Protein AF-A0A7S2JHH3-F1 (afdb_monomer)

Sequence (189 aa):
QREVQRHPSFLSLLLHFARSEARGDAMPAASELIAQRDLNCLSDDNRQTRKRALSKLGALPGAGHAPDVLAPLWADVLQAPVLKLFADQVEKNRELAITLTADMLAALPDTAVVDTLMHVVPAIAVRIGGTPVAENAEELRLQLLKIVHALVPRCGAALSVYLPELVQILVGSFADAFPDAKKEGCAIA

InterPro domains:
  IPR011989 Armadillo-like helical [G3DSA:1.25.10.10] (8-188)
  IPR016024 Armadillo-type fold [SSF48371] (39-180)
  IPR052623 Dynein axonemal assembly factor 5 [PTHR16216] (30-188)
  IPR057978 Dynein axonemal assembly factor 5, TPR repeats [PF25757] (41-188)

Nearest PDB structures (foldseek):
  3wpt-assembly2_B  TM=7.619E-01  e=1.375E-01  Homo sapiens
  5xah-assembly1_A  TM=6.518E-01  e=2.172E-01  Homo sapiens
  6iw8-assembly1_C  TM=6.201E-01  e=3.594E-01  Mus musculus
  6nmj-assembly1_A  TM=6.108E-01  e=2.455E+00  Rattus norvegicus
  7otw-assembly1_A  TM=5.519E-01  e=5.105E+00  Homo sapiens

Foldseek 3Di:
DDDDPDDDDLVRLVVVVVVCVVVVNDQDALPVLDDPCLLVLLVDPDPVSNLVSLVSLLCVLVSPHAQVRLLCNCPVRNVVSLLVQCLPPDPSSVVSSLSSVLSSLVSHALVSNLVSCVRLLVSLLQQQLDVVHNPPDPVSLLSSLVSLQVNCVSNPPSCVVVVVSLVSSLVSQCVDPDVSSVVSSVSND

pLDDT: mean 88.37, std 18.24, range [33.31, 98.88]

Organism: NCBI:txid156173

Secondary structure (DSSP, 8-state):
------PPPHHHHHHHHHHHHTTTPPPPPGGGSS-HHHHHHTT-S-HHHHHHHHHHHTTSTTTT--HHHHHHIIIIIIHHHHHHGGG-SSHHHHHHHHHHHHHHHHHS-HHHHHHHHHHHHHHHHHHHTSSS-S---HHHHHHHHHHHHHHHHHHGGGGGGGHHHHHHHHHHHHH-SSHHHHHHHHHH-

Radius of gyration: 18.06 Å; Cα contacts (8 Å, |Δi|>4): 194; chains: 1; bounding box: 52×40×39 Å

Mean predicted aligned error: 7.73 Å

Structure (mmCIF, N/CA/C/O backbone):
data_AF-A0A7S2JHH3-F1
#
_entry.id   AF-A0A7S2JHH3-F1
#
loop_
_atom_site.group_PDB
_atom_site.id
_atom_site.type_symbol
_atom_site.label_atom_id
_atom_site.label_alt_id
_atom_site.label_comp_id
_atom_site.label_asym_id
_atom_site.label_entity_id
_atom_site.label_seq_id
_atom_site.pdbx_PDB_ins_code
_atom_site.Cartn_x
_atom_site.Cartn_y
_atom_site.Cartn_z
_atom_site.occupancy
_atom_site.B_iso_or_equiv
_atom_site.auth_seq_id
_atom_site.auth_comp_id
_atom_site.auth_asym_id
_atom_site.auth_atom_id
_atom_site.pdbx_PDB_model_num
ATOM 1 N N . GLN A 1 1 ? 31.195 24.166 16.944 1.00 40.22 1 GLN A N 1
ATOM 2 C CA . GLN A 1 1 ? 30.382 24.799 15.885 1.00 40.22 1 GLN A CA 1
ATOM 3 C C . GLN A 1 1 ? 29.578 23.685 15.226 1.00 40.22 1 GLN A C 1
ATOM 5 O O . GLN A 1 1 ? 30.184 22.713 14.803 1.00 40.22 1 GLN A O 1
ATOM 10 N N . ARG A 1 2 ? 28.239 23.725 15.284 1.00 36.62 2 ARG A N 1
ATOM 11 C CA . ARG A 1 2 ? 27.375 22.707 14.660 1.00 36.62 2 ARG A CA 1
ATOM 12 C C . ARG A 1 2 ? 27.140 23.119 13.208 1.00 36.62 2 ARG A C 1
ATOM 14 O O . ARG A 1 2 ? 26.513 24.150 12.981 1.00 36.62 2 ARG A O 1
ATOM 21 N N . GLU A 1 3 ? 27.657 22.349 12.257 1.00 33.31 3 GLU A N 1
ATOM 22 C CA . GLU A 1 3 ? 27.320 22.513 10.843 1.00 33.31 3 GLU A CA 1
ATOM 23 C C . GLU A 1 3 ? 25.847 22.169 10.626 1.00 33.31 3 GLU A C 1
ATOM 25 O O . GLU A 1 3 ? 25.376 21.075 10.938 1.00 33.31 3 GLU A O 1
ATOM 30 N N . VAL A 1 4 ? 25.104 23.146 10.114 1.00 38.44 4 VAL A N 1
ATOM 31 C CA . VAL A 1 4 ? 23.733 22.967 9.653 1.00 38.44 4 VAL A CA 1
ATOM 32 C C . VAL A 1 4 ? 23.812 22.259 8.304 1.00 38.44 4 VAL A C 1
ATOM 34 O O . VAL A 1 4 ? 24.097 22.895 7.291 1.00 38.44 4 VAL A O 1
ATOM 37 N N . GLN A 1 5 ? 23.570 20.946 8.285 1.00 37.53 5 GLN A N 1
ATOM 38 C CA . GLN A 1 5 ? 23.318 20.197 7.052 1.00 37.53 5 GLN A CA 1
ATOM 39 C C . GLN A 1 5 ? 22.083 20.795 6.367 1.00 37.53 5 GLN A C 1
ATOM 41 O O . GLN A 1 5 ? 20.943 20.554 6.766 1.00 37.53 5 GLN A O 1
ATOM 46 N N . ARG A 1 6 ? 22.308 21.640 5.357 1.00 39.88 6 ARG A N 1
ATOM 47 C CA . ARG A 1 6 ? 21.244 22.144 4.489 1.00 39.88 6 ARG A CA 1
ATOM 48 C C . ARG A 1 6 ? 20.885 21.039 3.505 1.00 39.88 6 ARG A C 1
ATOM 50 O O . ARG A 1 6 ? 21.687 20.704 2.639 1.00 39.88 6 ARG A O 1
ATOM 57 N N . HIS A 1 7 ? 19.686 20.482 3.646 1.00 39.97 7 HIS A N 1
ATOM 58 C CA . HIS A 1 7 ? 19.129 19.611 2.620 1.00 39.97 7 HIS A CA 1
ATOM 59 C C . HIS A 1 7 ? 18.940 20.410 1.319 1.00 39.97 7 HIS A C 1
ATOM 61 O O . HIS A 1 7 ? 18.446 21.542 1.375 1.00 39.97 7 HIS A O 1
ATOM 67 N N . PRO A 1 8 ? 19.350 19.864 0.161 1.00 44.31 8 PRO A N 1
ATOM 68 C CA . PRO A 1 8 ? 19.162 20.530 -1.119 1.00 44.31 8 PRO A CA 1
ATOM 69 C C . PRO A 1 8 ? 17.669 20.717 -1.405 1.00 44.31 8 PRO A C 1
ATOM 71 O O . PRO A 1 8 ? 16.837 19.886 -1.039 1.00 44.31 8 PRO A O 1
ATOM 74 N N . SER A 1 9 ? 17.322 21.837 -2.039 1.00 58.78 9 SER A N 1
ATOM 75 C CA . SER A 1 9 ? 15.944 22.116 -2.442 1.00 58.78 9 SER A CA 1
ATOM 76 C C . SER A 1 9 ? 15.486 21.137 -3.528 1.00 58.78 9 SER A C 1
ATOM 78 O O . SER A 1 9 ? 16.296 20.603 -4.284 1.00 58.78 9 SER A O 1
ATOM 80 N N . PHE A 1 10 ? 14.176 20.935 -3.653 1.00 42.53 10 PHE A N 1
ATOM 81 C CA . PHE A 1 10 ? 13.584 20.043 -4.657 1.00 42.53 10 PHE A CA 1
ATOM 82 C C . PHE A 1 10 ? 14.045 20.361 -6.096 1.00 42.53 10 PHE A C 1
ATOM 84 O O . PHE A 1 10 ? 14.420 19.468 -6.851 1.00 42.53 10 PHE A O 1
ATOM 91 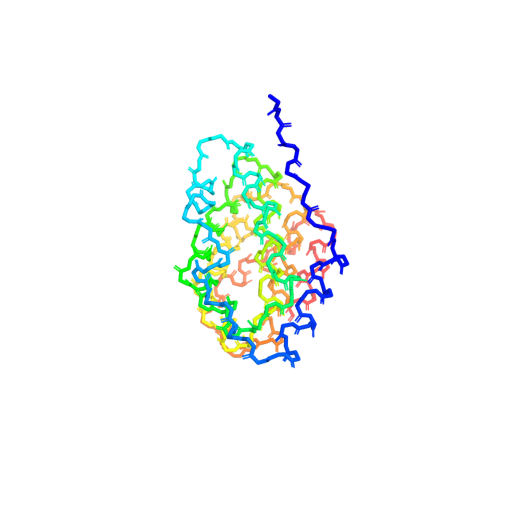N N . LEU A 1 11 ? 14.150 21.651 -6.440 1.00 42.44 11 LEU A N 1
ATOM 92 C CA . LEU A 1 11 ? 14.706 22.114 -7.719 1.00 42.44 11 LEU A CA 1
ATOM 93 C C . LEU A 1 11 ? 16.193 21.768 -7.900 1.00 42.44 11 LEU A C 1
ATOM 95 O O . LEU A 1 11 ? 16.628 21.494 -9.014 1.00 42.44 11 LEU A O 1
ATOM 99 N N . SER A 1 12 ? 16.976 21.760 -6.818 1.00 47.66 12 SER A N 1
ATOM 100 C CA . SER A 1 12 ? 18.387 21.360 -6.850 1.00 47.66 12 SER A CA 1
ATOM 101 C C . SER A 1 12 ? 18.553 19.861 -7.097 1.00 47.66 12 SER A C 1
ATOM 103 O O . SER A 1 12 ? 19.504 19.475 -7.770 1.00 47.66 12 SER A O 1
ATOM 105 N N . LEU A 1 13 ? 17.662 19.030 -6.552 1.00 50.34 13 LEU A N 1
ATOM 106 C CA . LEU A 1 13 ? 17.652 17.586 -6.797 1.00 50.34 13 LEU A CA 1
ATOM 107 C C . LEU A 1 13 ? 17.263 17.290 -8.248 1.00 50.34 13 LEU A C 1
ATOM 109 O O . LEU A 1 13 ? 18.012 16.613 -8.943 1.00 50.34 13 LEU A O 1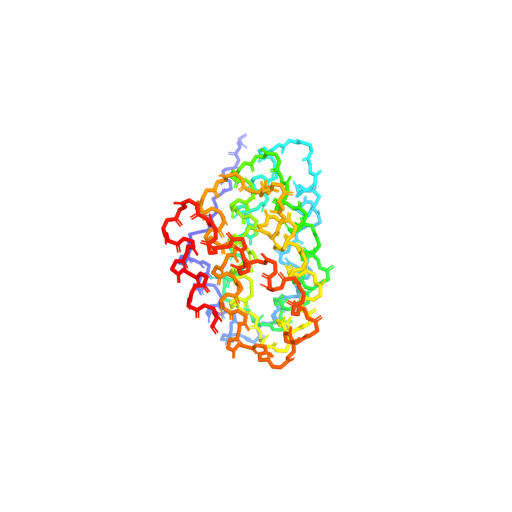
ATOM 113 N N . LEU A 1 14 ? 16.179 17.892 -8.745 1.00 44.78 14 LEU A N 1
ATOM 114 C CA . LEU A 1 14 ? 15.741 17.727 -10.137 1.00 44.78 14 LEU A CA 1
ATOM 115 C C . LEU A 1 14 ? 16.813 18.147 -11.155 1.00 44.78 14 LEU A C 1
ATOM 117 O O . LEU A 1 14 ? 17.064 17.431 -12.119 1.00 44.78 14 LEU A O 1
ATOM 121 N N . LEU A 1 15 ? 17.494 19.276 -10.930 1.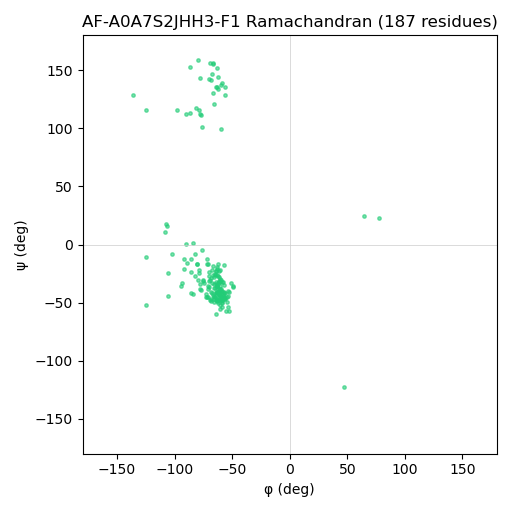00 48.44 15 LEU A N 1
ATOM 122 C CA . LEU A 1 15 ? 18.572 19.731 -11.817 1.00 48.44 15 LEU A CA 1
ATOM 123 C C . LEU A 1 15 ? 19.833 18.862 -11.731 1.00 48.44 15 LEU A C 1
ATOM 125 O O . LEU A 1 15 ? 20.598 18.806 -12.695 1.00 48.44 15 LEU A O 1
ATOM 129 N N . HIS A 1 16 ? 20.078 18.209 -10.593 1.00 55.25 16 HIS A N 1
ATOM 130 C CA . HIS A 1 16 ? 21.174 17.255 -10.453 1.00 55.25 16 HIS A CA 1
ATOM 131 C C . HIS A 1 16 ? 20.873 15.962 -11.218 1.00 55.25 16 HIS A C 1
ATOM 133 O O . HIS A 1 16 ? 21.719 15.515 -11.990 1.00 55.25 16 HIS A O 1
ATOM 139 N N . PHE A 1 17 ? 19.654 15.431 -11.097 1.00 49.59 17 PHE A N 1
ATOM 140 C CA . PHE A 1 17 ? 19.229 14.228 -11.816 1.00 49.59 17 PHE A CA 1
ATOM 141 C C . PHE A 1 17 ? 19.164 14.442 -13.332 1.00 49.59 17 PHE A C 1
ATOM 143 O O . PHE A 1 17 ? 19.761 13.666 -14.072 1.00 49.59 17 PHE A O 1
ATOM 150 N N . ALA A 1 18 ? 18.601 15.563 -13.798 1.00 47.12 18 ALA A N 1
ATOM 151 C CA . ALA A 1 18 ? 18.593 15.905 -15.225 1.00 47.12 18 ALA A CA 1
ATOM 152 C C . ALA A 1 18 ? 20.013 16.065 -15.814 1.00 47.12 18 ALA A C 1
ATOM 154 O O . ALA A 1 18 ? 20.243 15.841 -17.001 1.00 47.12 18 ALA A O 1
ATOM 155 N N . ARG A 1 19 ? 21.000 16.452 -14.990 1.00 49.03 19 ARG A N 1
ATOM 156 C CA . ARG A 1 19 ? 22.416 16.512 -15.394 1.00 49.03 19 ARG A CA 1
ATOM 157 C C . ARG A 1 19 ? 23.126 15.159 -15.328 1.00 49.03 19 ARG A C 1
ATOM 159 O O . ARG A 1 19 ? 24.097 14.991 -16.059 1.00 49.03 19 ARG A O 1
ATOM 166 N N . SER A 1 20 ? 22.680 14.248 -14.467 1.00 49.97 20 SER A N 1
ATOM 167 C CA . SER A 1 20 ? 23.205 12.882 -14.338 1.00 49.97 20 SER A CA 1
ATOM 168 C C . SER A 1 20 ? 22.779 12.014 -15.529 1.00 49.97 20 SER A C 1
ATOM 170 O O . SER A 1 20 ? 23.635 11.371 -16.136 1.00 49.97 20 SER A O 1
ATOM 172 N N . GLU A 1 21 ? 21.517 12.115 -15.971 1.00 44.22 21 GLU A N 1
ATOM 173 C CA . GLU A 1 21 ? 21.031 11.479 -17.211 1.00 44.22 21 GLU A CA 1
ATOM 174 C C . GLU A 1 21 ? 21.840 11.909 -18.443 1.00 44.22 21 GLU A C 1
ATOM 176 O O . GLU A 1 21 ? 22.223 11.084 -19.269 1.00 44.22 21 GLU A O 1
ATOM 181 N N . ALA A 1 22 ? 22.177 13.199 -18.543 1.00 46.22 22 ALA A N 1
ATOM 182 C CA . ALA A 1 22 ? 22.969 13.728 -19.653 1.00 46.22 22 ALA A CA 1
ATOM 183 C C . ALA A 1 22 ? 24.455 13.308 -19.624 1.00 46.22 22 ALA A C 1
ATOM 185 O O . ALA A 1 22 ? 25.166 13.529 -20.605 1.00 46.22 22 ALA A O 1
ATOM 186 N N . ARG A 1 23 ? 24.949 12.744 -18.511 1.00 49.53 23 ARG A N 1
ATOM 187 C CA . ARG A 1 23 ? 26.362 12.367 -18.322 1.00 49.53 23 ARG A CA 1
ATOM 188 C C . ARG A 1 23 ? 26.644 10.877 -18.482 1.00 49.53 23 ARG A C 1
ATOM 190 O O . ARG A 1 23 ? 27.814 10.512 -18.532 1.00 49.53 23 ARG A O 1
ATOM 197 N N . GLY A 1 24 ? 25.616 10.036 -18.603 1.00 43.38 24 GLY A N 1
ATOM 198 C CA . GLY A 1 24 ? 25.808 8.585 -18.609 1.00 43.38 24 GLY A CA 1
ATOM 199 C C . GLY A 1 24 ? 26.361 8.059 -17.279 1.00 43.38 24 GLY A C 1
ATOM 200 O O . GLY A 1 24 ? 27.013 7.016 -17.265 1.00 43.38 24 GLY A O 1
ATOM 201 N N . ASP A 1 25 ? 26.133 8.785 -16.178 1.00 53.41 25 ASP A N 1
ATOM 202 C CA . ASP A 1 25 ? 26.443 8.286 -14.840 1.00 53.41 25 ASP A CA 1
ATOM 203 C C . ASP A 1 25 ? 25.548 7.066 -14.564 1.00 53.41 25 ASP A C 1
ATOM 205 O O . ASP A 1 25 ? 24.355 7.078 -14.878 1.00 53.41 25 ASP A O 1
ATOM 209 N N . ALA A 1 26 ? 26.124 5.994 -14.012 1.00 56.78 26 ALA A N 1
ATOM 210 C CA . ALA A 1 26 ? 25.369 4.790 -13.678 1.00 56.78 26 ALA A CA 1
ATOM 211 C C . ALA A 1 26 ? 24.203 5.150 -12.743 1.00 56.78 26 ALA A C 1
ATOM 213 O O . ALA A 1 26 ? 24.404 5.817 -11.726 1.00 56.78 26 ALA A O 1
ATOM 214 N N . MET A 1 27 ? 22.987 4.718 -13.093 1.00 57.75 27 MET A N 1
ATOM 215 C CA . MET A 1 27 ? 21.829 4.852 -12.210 1.00 57.75 27 MET A CA 1
ATOM 216 C C . MET A 1 27 ? 22.146 4.181 -10.865 1.00 57.75 27 MET A C 1
ATOM 218 O O . MET A 1 27 ? 22.703 3.078 -10.866 1.00 57.75 27 MET A O 1
ATOM 222 N N . PRO A 1 28 ? 21.819 4.823 -9.729 1.00 63.75 28 PRO A N 1
ATOM 223 C CA . PRO A 1 28 ? 22.083 4.240 -8.423 1.00 63.75 28 PRO A CA 1
ATOM 224 C C . PRO A 1 28 ? 21.345 2.910 -8.295 1.00 63.75 28 PRO A C 1
ATOM 226 O O . PRO A 1 28 ? 20.174 2.794 -8.669 1.00 63.75 28 PRO A O 1
ATOM 229 N N . ALA A 1 29 ? 22.021 1.904 -7.744 1.00 68.06 29 ALA A N 1
ATOM 230 C CA . ALA A 1 29 ? 21.370 0.643 -7.422 1.00 68.06 29 ALA A CA 1
ATOM 231 C C . ALA A 1 29 ? 20.277 0.877 -6.364 1.00 68.06 29 ALA A C 1
ATOM 233 O O . ALA A 1 29 ? 20.398 1.761 -5.515 1.00 68.06 29 ALA A O 1
ATOM 234 N N . ALA A 1 30 ? 19.230 0.046 -6.353 1.00 67.06 30 ALA A N 1
ATOM 235 C CA . ALA A 1 30 ? 18.137 0.132 -5.376 1.00 67.06 30 ALA A CA 1
ATOM 236 C C . ALA A 1 30 ? 18.636 0.220 -3.915 1.00 67.06 30 ALA A C 1
ATOM 238 O O . ALA A 1 30 ? 18.099 0.978 -3.106 1.00 67.06 30 ALA A O 1
ATOM 239 N N . SER A 1 31 ? 19.722 -0.494 -3.595 1.00 65.12 31 SER A N 1
ATOM 240 C CA . SER A 1 31 ? 20.376 -0.506 -2.280 1.00 65.12 31 SER A CA 1
ATOM 241 C C . SER A 1 31 ? 21.027 0.820 -1.871 1.00 65.12 31 SER A C 1
ATOM 243 O O . SER A 1 31 ? 21.313 1.017 -0.694 1.00 65.12 31 SER A O 1
ATOM 245 N N . GLU A 1 32 ? 21.287 1.725 -2.813 1.00 77.06 32 GLU A N 1
ATOM 246 C CA . GLU A 1 32 ? 21.914 3.027 -2.552 1.00 77.06 32 GLU A CA 1
ATOM 247 C C . GLU A 1 32 ? 20.884 4.116 -2.225 1.00 77.06 32 GLU A C 1
ATOM 249 O O . GLU A 1 32 ? 21.233 5.152 -1.658 1.00 77.06 32 GLU A O 1
ATOM 254 N N . LEU A 1 33 ? 19.602 3.874 -2.527 1.00 80.00 33 LEU A N 1
ATOM 255 C CA . LEU A 1 33 ? 18.521 4.832 -2.285 1.00 80.00 33 LEU A CA 1
ATOM 256 C C . LEU A 1 33 ? 18.057 4.864 -0.823 1.00 80.00 33 LEU A C 1
ATOM 258 O O . LEU A 1 33 ? 17.479 5.858 -0.375 1.00 80.00 33 LEU A O 1
ATOM 262 N N . ILE A 1 34 ? 18.301 3.790 -0.065 1.00 84.38 34 ILE A N 1
ATOM 263 C CA . ILE A 1 34 ? 17.823 3.643 1.312 1.00 84.38 34 ILE A CA 1
ATOM 264 C C . ILE A 1 34 ? 18.934 3.094 2.199 1.00 84.38 34 ILE A C 1
ATOM 266 O O . ILE A 1 34 ? 19.506 2.043 1.929 1.00 84.38 34 ILE A O 1
ATOM 270 N N . ALA A 1 35 ? 19.197 3.758 3.326 1.00 86.06 35 ALA A N 1
ATOM 271 C CA . ALA A 1 35 ? 20.098 3.202 4.325 1.00 86.06 35 ALA A CA 1
ATOM 272 C C . ALA A 1 35 ? 19.380 2.126 5.155 1.00 86.06 35 ALA A C 1
ATOM 274 O O . ALA A 1 35 ? 18.242 2.324 5.576 1.00 86.06 35 ALA A O 1
ATOM 275 N N . GLN A 1 36 ? 20.080 1.049 5.534 1.00 85.88 36 GLN A N 1
ATOM 276 C CA . GLN A 1 36 ? 19.536 0.008 6.427 1.00 85.88 36 GLN A CA 1
ATOM 277 C C . GLN A 1 36 ? 18.917 0.584 7.714 1.00 85.88 36 GLN A C 1
ATOM 279 O O . GLN A 1 36 ? 17.926 0.079 8.239 1.00 85.88 36 GLN A O 1
ATOM 284 N N . ARG A 1 37 ? 19.480 1.688 8.217 1.00 86.56 37 ARG A N 1
ATOM 285 C CA . ARG A 1 37 ? 18.938 2.417 9.367 1.00 86.56 37 ARG A CA 1
ATOM 286 C C . ARG A 1 37 ? 17.515 2.931 9.124 1.00 86.56 37 ARG A C 1
ATOM 288 O O . ARG A 1 37 ? 16.711 2.888 10.048 1.00 86.56 37 ARG A O 1
ATOM 295 N N . ASP A 1 38 ? 17.208 3.430 7.929 1.00 87.75 38 ASP A N 1
ATOM 296 C CA . ASP A 1 38 ? 15.869 3.925 7.593 1.00 87.75 38 ASP A CA 1
ATOM 297 C C . ASP A 1 38 ? 14.842 2.785 7.599 1.00 87.75 38 ASP A C 1
ATOM 299 O O . ASP A 1 38 ? 13.733 2.968 8.095 1.00 87.75 38 ASP A O 1
ATOM 303 N N . LEU A 1 39 ? 15.239 1.593 7.140 1.00 89.56 39 LEU A N 1
ATOM 304 C CA . LEU A 1 39 ? 14.405 0.388 7.191 1.00 89.56 39 LEU A CA 1
ATOM 305 C C . LEU A 1 39 ? 14.129 -0.044 8.631 1.00 89.56 39 LEU A C 1
ATOM 307 O O . LEU A 1 39 ? 12.984 -0.301 8.995 1.00 89.56 39 LEU A O 1
ATOM 311 N N . ASN A 1 40 ? 15.159 -0.051 9.481 1.00 92.06 40 ASN A N 1
ATOM 312 C CA . ASN A 1 40 ? 15.000 -0.390 10.895 1.00 92.06 40 ASN A CA 1
ATOM 313 C C . ASN A 1 40 ? 14.043 0.587 11.601 1.00 92.06 40 ASN A C 1
ATOM 315 O O . ASN A 1 40 ? 13.240 0.174 12.436 1.00 92.06 40 ASN A O 1
ATOM 319 N N . CYS A 1 41 ? 14.068 1.868 11.217 1.00 95.00 41 CYS A N 1
ATOM 320 C CA . CYS A 1 41 ? 13.163 2.879 11.758 1.00 95.00 41 CYS A CA 1
ATOM 321 C C . CYS A 1 41 ? 11.678 2.606 11.457 1.00 95.00 41 CYS A C 1
ATOM 323 O O . CYS A 1 41 ? 10.840 3.141 12.176 1.00 95.00 41 CYS A O 1
ATOM 325 N N . LEU A 1 42 ? 11.325 1.802 10.441 1.00 95.44 42 LEU A N 1
ATOM 326 C CA . LEU A 1 42 ? 9.930 1.429 10.155 1.00 95.44 42 LEU A CA 1
ATOM 327 C C . LEU A 1 42 ? 9.338 0.481 11.203 1.00 95.44 42 LEU A C 1
ATOM 329 O O . LEU A 1 42 ? 8.126 0.458 11.374 1.00 95.44 42 LEU A O 1
ATOM 333 N N . SER A 1 43 ? 10.172 -0.273 11.920 1.00 94.31 43 SER A N 1
ATOM 334 C CA . SER A 1 43 ? 9.738 -1.205 12.974 1.00 94.31 43 SER A CA 1
ATOM 335 C C . SER A 1 43 ? 10.087 -0.717 14.385 1.00 94.31 43 SER A C 1
ATOM 337 O O . SER A 1 43 ? 9.979 -1.477 15.339 1.00 94.31 43 SER A O 1
ATOM 339 N N . ASP A 1 44 ? 10.523 0.537 14.524 1.00 96.94 44 ASP A N 1
ATOM 340 C CA . ASP A 1 44 ? 10.919 1.127 15.806 1.00 96.94 44 ASP A CA 1
ATOM 341 C C . ASP A 1 44 ? 9.708 1.301 16.734 1.00 96.94 44 ASP A C 1
ATOM 343 O O . ASP A 1 44 ? 8.635 1.707 16.280 1.00 96.94 44 ASP A O 1
ATOM 347 N N . ASP A 1 45 ? 9.871 1.063 18.036 1.00 95.81 45 ASP A N 1
ATOM 348 C CA . ASP A 1 45 ? 8.797 1.227 19.027 1.00 95.81 45 ASP A CA 1
ATOM 349 C C . ASP A 1 45 ? 8.262 2.669 19.067 1.00 95.81 45 ASP A C 1
ATOM 351 O O . ASP A 1 45 ? 7.070 2.919 19.297 1.00 95.81 45 ASP A O 1
ATOM 355 N N . ASN A 1 46 ? 9.119 3.650 18.776 1.00 97.56 46 ASN A N 1
ATOM 356 C CA . ASN A 1 46 ? 8.754 5.051 18.768 1.00 97.56 46 ASN A CA 1
ATOM 357 C C . ASN A 1 46 ? 7.989 5.425 17.493 1.00 97.56 46 ASN A C 1
ATOM 359 O O . ASN A 1 46 ? 8.543 5.566 16.399 1.00 97.56 46 ASN A O 1
ATOM 363 N N . ARG A 1 47 ? 6.702 5.742 17.668 1.00 97.38 47 ARG A N 1
ATOM 364 C CA . ARG A 1 47 ? 5.821 6.226 16.594 1.00 97.38 47 ARG A CA 1
ATOM 365 C C . ARG A 1 47 ? 6.398 7.372 15.761 1.00 97.38 47 ARG A C 1
ATOM 367 O O . ARG A 1 47 ? 6.150 7.431 14.561 1.00 97.38 47 ARG A O 1
ATOM 374 N N . GLN A 1 48 ? 7.148 8.287 16.379 1.00 97.75 48 GLN A N 1
ATOM 375 C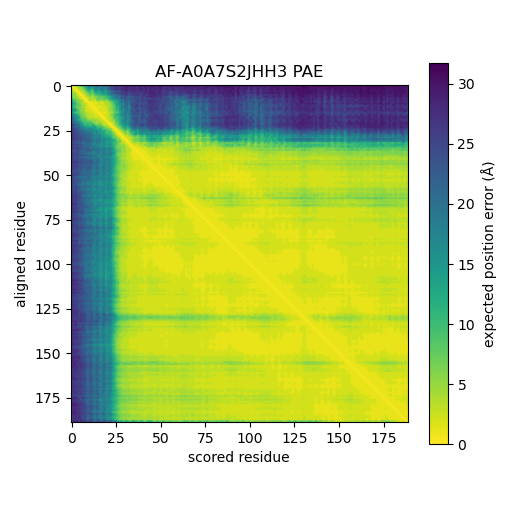 CA . GLN A 1 48 ? 7.727 9.444 15.702 1.00 97.75 48 GLN A CA 1
ATOM 376 C C . GLN A 1 48 ? 8.929 9.046 14.839 1.00 97.75 48 GLN A C 1
ATOM 378 O O . GLN A 1 48 ? 9.171 9.684 13.813 1.00 97.75 48 GLN A O 1
ATOM 383 N N . THR A 1 49 ? 9.663 8.004 15.235 1.00 97.44 49 THR A N 1
ATOM 384 C CA . THR A 1 49 ? 10.732 7.407 14.427 1.00 97.44 49 THR A CA 1
ATOM 385 C C . THR A 1 49 ? 10.143 6.773 13.171 1.00 97.44 49 THR A C 1
ATOM 387 O O . THR A 1 49 ? 10.549 7.149 12.070 1.00 97.44 49 THR A O 1
ATOM 390 N N . ARG A 1 50 ? 9.097 5.945 13.319 1.00 98.12 50 ARG A N 1
ATOM 391 C CA . ARG A 1 50 ? 8.366 5.359 12.180 1.00 98.12 50 ARG A CA 1
ATOM 392 C C . ARG A 1 50 ? 7.805 6.425 11.242 1.00 98.12 50 ARG A C 1
ATOM 394 O O . ARG A 1 50 ? 8.042 6.370 10.040 1.00 98.12 50 ARG A O 1
ATOM 401 N N . LYS A 1 51 ? 7.162 7.465 11.792 1.00 98.06 51 LYS A N 1
ATOM 402 C CA . LYS A 1 51 ? 6.647 8.605 11.016 1.00 98.06 51 LYS A CA 1
ATOM 403 C C . LYS A 1 51 ? 7.730 9.257 10.157 1.00 98.06 51 LYS A C 1
ATOM 405 O O . LYS A 1 51 ? 7.512 9.505 8.978 1.00 98.06 51 LYS A O 1
ATOM 410 N N . ARG A 1 52 ? 8.893 9.562 10.746 1.00 96.81 52 ARG A N 1
ATOM 411 C CA . ARG A 1 52 ? 10.004 10.206 10.026 1.00 96.81 52 ARG A CA 1
ATOM 412 C C . ARG A 1 52 ? 10.546 9.312 8.914 1.00 96.81 52 ARG A C 1
ATOM 414 O O . ARG A 1 52 ? 10.829 9.828 7.838 1.00 96.81 52 ARG A O 1
ATOM 421 N N . ALA A 1 53 ? 10.664 8.008 9.165 1.00 96.62 53 ALA A N 1
ATOM 422 C CA . ALA A 1 53 ? 11.081 7.045 8.152 1.00 96.62 53 ALA A CA 1
ATOM 423 C C . ALA A 1 53 ? 10.082 6.995 6.991 1.00 96.62 53 ALA A C 1
ATOM 425 O O . ALA A 1 53 ? 10.477 7.202 5.850 1.00 96.62 53 ALA A O 1
ATOM 426 N N . LEU A 1 54 ? 8.786 6.854 7.282 1.00 97.81 54 LEU A N 1
ATOM 427 C CA . LEU A 1 54 ? 7.728 6.878 6.271 1.00 97.81 54 LEU A CA 1
ATOM 428 C C . LEU A 1 54 ? 7.730 8.176 5.454 1.00 97.81 54 LEU A C 1
ATOM 430 O O . LEU A 1 54 ? 7.677 8.127 4.232 1.00 97.81 54 LEU A O 1
ATOM 434 N N . SER A 1 55 ? 7.852 9.342 6.100 1.00 95.88 55 SER A N 1
ATOM 435 C CA . SER A 1 55 ? 7.916 10.625 5.385 1.00 95.88 55 SER A CA 1
ATOM 436 C C . SER A 1 55 ? 9.148 10.748 4.486 1.00 95.88 55 SER A C 1
ATOM 438 O O . SER A 1 55 ? 9.056 11.338 3.416 1.00 95.88 55 SER A O 1
ATOM 440 N N . LYS A 1 56 ? 10.297 10.205 4.904 1.00 94.00 56 LYS A N 1
ATOM 441 C CA . LYS A 1 56 ? 11.515 10.191 4.084 1.00 94.00 56 LYS A CA 1
ATOM 442 C C . LYS A 1 56 ? 11.349 9.274 2.871 1.00 94.00 56 LYS A C 1
ATOM 444 O O . LYS A 1 56 ? 11.677 9.675 1.760 1.00 94.00 56 LYS A O 1
ATOM 449 N N . LEU A 1 57 ? 10.832 8.066 3.087 1.00 94.75 57 LEU A N 1
ATOM 450 C CA . LEU A 1 57 ? 10.632 7.066 2.037 1.00 94.75 57 LEU A CA 1
ATOM 451 C C . LEU A 1 57 ? 9.527 7.465 1.054 1.00 94.75 57 LEU A C 1
ATOM 453 O O . LEU A 1 57 ? 9.641 7.170 -0.129 1.00 94.75 57 LEU A O 1
ATOM 457 N N . GLY A 1 58 ? 8.517 8.210 1.512 1.00 94.94 58 GLY A N 1
ATOM 458 C CA . GLY A 1 58 ? 7.450 8.774 0.677 1.00 94.94 58 GLY A CA 1
ATOM 459 C C . GLY A 1 58 ? 7.935 9.679 -0.458 1.00 94.94 58 GLY A C 1
ATOM 460 O O . GLY A 1 58 ? 7.195 9.915 -1.402 1.00 94.94 58 GLY A O 1
ATOM 461 N N . ALA A 1 59 ? 9.178 10.168 -0.411 1.00 92.88 59 ALA A N 1
ATOM 462 C CA . ALA A 1 59 ? 9.749 10.958 -1.498 1.00 92.88 59 ALA A CA 1
ATOM 463 C C . ALA A 1 59 ? 10.275 10.108 -2.674 1.00 92.88 59 ALA A C 1
ATOM 465 O O . ALA A 1 59 ? 10.490 10.661 -3.750 1.00 92.88 59 ALA A O 1
ATOM 466 N N . LEU A 1 60 ? 10.494 8.798 -2.489 1.00 93.06 60 LEU A N 1
ATOM 467 C CA . LEU A 1 60 ? 11.144 7.933 -3.485 1.00 93.06 60 LEU A CA 1
ATOM 468 C C . LEU A 1 60 ? 10.375 7.827 -4.815 1.00 93.06 60 LEU A C 1
ATOM 470 O O . LEU A 1 60 ? 11.007 8.041 -5.851 1.00 93.06 60 LEU A O 1
ATOM 474 N N . PRO A 1 61 ? 9.050 7.565 -4.841 1.00 91.25 61 PRO A N 1
ATOM 475 C CA . PRO A 1 61 ? 8.321 7.420 -6.106 1.00 91.25 61 PRO A CA 1
ATOM 476 C C . PRO A 1 61 ? 8.344 8.694 -6.963 1.00 91.25 61 PRO A C 1
ATOM 478 O O . PRO A 1 61 ? 8.363 8.628 -8.188 1.00 91.25 61 PRO A O 1
ATOM 481 N N . GLY A 1 62 ? 8.376 9.867 -6.320 1.00 89.19 62 GLY A N 1
ATOM 482 C CA . GLY A 1 62 ? 8.370 11.175 -6.982 1.00 89.19 62 GLY A CA 1
ATOM 483 C C . GLY A 1 62 ? 9.754 11.742 -7.311 1.00 89.19 62 GLY A C 1
ATOM 484 O O . GLY A 1 62 ? 9.842 12.849 -7.841 1.00 89.19 62 GLY A O 1
ATOM 485 N N . ALA A 1 63 ? 10.837 11.029 -6.990 1.00 90.44 63 ALA A N 1
ATOM 486 C CA . ALA A 1 63 ? 12.207 11.520 -7.159 1.00 90.44 63 ALA A CA 1
ATOM 487 C C . ALA A 1 63 ? 12.781 11.323 -8.576 1.00 90.44 63 ALA A C 1
ATOM 489 O O . ALA A 1 63 ? 13.924 11.703 -8.823 1.00 90.44 63 ALA A O 1
ATOM 490 N N . GLY A 1 64 ? 12.005 10.759 -9.509 1.00 88.12 64 GLY A N 1
ATOM 491 C CA . GLY A 1 64 ? 12.447 10.513 -10.887 1.00 88.12 64 GLY A CA 1
ATOM 492 C C . GLY A 1 64 ? 13.366 9.299 -11.036 1.00 88.12 64 GLY A C 1
ATOM 493 O O . GLY A 1 64 ? 14.137 9.229 -11.988 1.00 88.12 64 GLY A O 1
ATOM 494 N N . HIS A 1 65 ? 13.316 8.353 -10.094 1.00 90.44 65 HIS A N 1
ATOM 495 C CA . HIS A 1 65 ? 14.025 7.083 -10.223 1.00 90.44 65 HIS A CA 1
ATOM 496 C C . HIS A 1 65 ? 13.386 6.212 -11.303 1.00 90.44 65 HIS A C 1
ATOM 498 O O . HIS A 1 65 ? 12.162 6.168 -11.438 1.00 90.44 65 HIS A O 1
ATOM 504 N N . ALA A 1 66 ? 14.226 5.506 -12.054 1.00 90.69 66 ALA A N 1
ATOM 505 C CA . ALA A 1 66 ? 13.759 4.627 -13.106 1.00 90.69 66 ALA A CA 1
ATOM 506 C C . ALA A 1 66 ? 12.981 3.420 -12.521 1.00 90.69 66 ALA A C 1
ATOM 508 O O . ALA A 1 66 ? 13.290 2.957 -11.414 1.00 90.69 66 ALA A O 1
ATOM 509 N N . PRO A 1 67 ? 11.948 2.905 -13.220 1.00 91.00 67 PRO A N 1
ATOM 510 C CA . PRO A 1 67 ? 11.105 1.835 -12.683 1.00 91.00 67 PRO A CA 1
ATOM 511 C C . PRO A 1 67 ? 11.853 0.523 -12.394 1.00 91.00 67 PRO A C 1
ATOM 513 O O . PRO A 1 67 ? 11.460 -0.221 -11.499 1.00 91.00 67 PRO A O 1
ATOM 516 N N . ASP A 1 68 ? 12.943 0.253 -13.111 1.00 88.81 68 ASP A N 1
ATOM 517 C CA . ASP A 1 68 ? 13.863 -0.874 -12.900 1.00 88.81 68 ASP A CA 1
ATOM 518 C C . ASP A 1 68 ? 14.663 -0.774 -11.591 1.00 88.81 68 ASP A C 1
ATOM 520 O O . ASP A 1 68 ? 15.086 -1.794 -11.051 1.00 88.81 68 ASP A O 1
ATOM 524 N N . VAL A 1 69 ? 14.813 0.430 -11.035 1.00 91.75 69 VAL A N 1
ATOM 525 C CA . VAL A 1 69 ? 15.361 0.654 -9.691 1.00 91.75 69 VAL A CA 1
ATOM 526 C C . VAL A 1 69 ? 14.264 0.543 -8.629 1.00 91.75 69 VAL A C 1
ATOM 528 O O . VAL A 1 69 ? 14.472 -0.065 -7.577 1.00 91.75 69 VAL A O 1
ATOM 531 N N . LEU A 1 70 ? 13.078 1.103 -8.892 1.00 94.62 70 LEU A N 1
ATOM 532 C CA . LEU A 1 70 ? 11.970 1.120 -7.930 1.00 94.62 70 LEU A CA 1
ATOM 533 C C . LEU A 1 70 ? 11.323 -0.256 -7.721 1.00 94.62 70 LEU A C 1
ATOM 535 O O . LEU A 1 70 ? 10.918 -0.561 -6.600 1.00 94.62 70 LEU A O 1
ATOM 539 N N . ALA A 1 71 ? 11.229 -1.088 -8.760 1.00 95.38 71 ALA A N 1
ATOM 540 C CA . ALA A 1 71 ? 10.609 -2.412 -8.682 1.00 95.38 71 ALA A CA 1
ATOM 541 C C . ALA A 1 71 ? 11.296 -3.359 -7.678 1.00 95.38 71 ALA A C 1
ATOM 543 O O . ALA A 1 71 ? 10.612 -3.807 -6.755 1.00 95.38 71 ALA A O 1
ATOM 544 N N . PRO A 1 72 ? 12.614 -3.632 -7.767 1.00 94.19 72 PRO A N 1
ATOM 545 C CA . PRO A 1 72 ? 13.295 -4.461 -6.770 1.00 94.19 72 PRO A CA 1
ATOM 546 C C . PRO A 1 72 ? 13.324 -3.789 -5.392 1.00 94.19 72 PRO A C 1
ATOM 548 O O . PRO A 1 72 ? 13.173 -4.458 -4.374 1.00 94.19 72 PRO A O 1
ATOM 551 N N . LEU A 1 73 ? 13.424 -2.455 -5.327 1.00 94.31 73 LEU A N 1
ATOM 552 C CA . LEU A 1 73 ? 13.335 -1.733 -4.055 1.00 94.31 73 LEU A CA 1
ATOM 553 C C . LEU A 1 73 ? 11.986 -1.955 -3.356 1.00 94.31 73 LEU A C 1
ATOM 555 O O . LEU A 1 73 ? 11.930 -2.135 -2.139 1.00 94.31 73 LEU A O 1
ATOM 559 N N . TRP A 1 74 ? 10.889 -1.947 -4.115 1.00 96.88 74 TRP A N 1
ATOM 560 C CA . TRP A 1 74 ? 9.573 -2.284 -3.591 1.00 96.88 74 TRP A CA 1
ATOM 561 C C . TRP A 1 74 ? 9.527 -3.738 -3.139 1.00 96.88 74 TRP A C 1
ATOM 563 O O . TRP A 1 74 ? 9.277 -3.994 -1.963 1.00 96.88 74 TRP A O 1
ATOM 573 N N . ALA A 1 75 ? 9.779 -4.664 -4.065 1.00 95.19 75 ALA A N 1
ATOM 574 C CA . ALA A 1 75 ? 9.558 -6.090 -3.868 1.00 95.19 75 ALA A CA 1
ATOM 575 C C . ALA A 1 75 ? 10.435 -6.671 -2.752 1.00 95.19 75 ALA A C 1
ATOM 577 O O . ALA A 1 75 ? 9.928 -7.350 -1.860 1.00 95.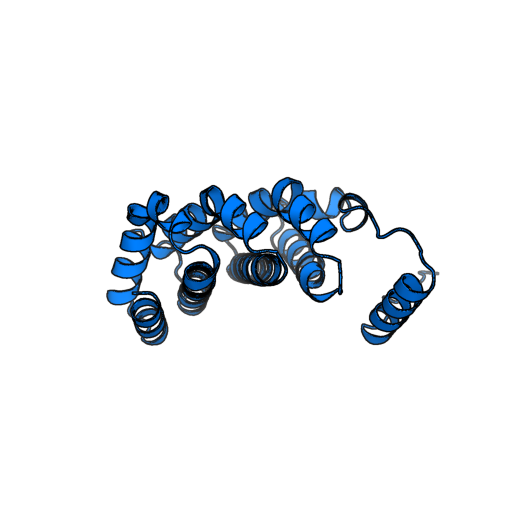19 75 ALA A O 1
ATOM 578 N N . ASP A 1 76 ? 11.728 -6.351 -2.758 1.00 92.75 76 ASP A N 1
ATOM 579 C CA . ASP A 1 76 ? 12.706 -7.029 -1.906 1.00 92.75 76 ASP A CA 1
ATOM 580 C C . ASP A 1 76 ? 12.907 -6.330 -0.557 1.00 92.75 76 ASP A C 1
ATOM 582 O O . ASP A 1 76 ? 13.385 -6.941 0.402 1.00 92.75 76 ASP A O 1
ATOM 586 N N . VAL A 1 77 ? 12.565 -5.039 -0.466 1.00 93.50 77 VAL A N 1
ATOM 587 C CA . VAL A 1 77 ? 12.961 -4.197 0.672 1.00 93.50 77 VAL A CA 1
ATOM 588 C C . VAL A 1 77 ? 11.774 -3.526 1.357 1.00 93.50 77 VAL A C 1
ATOM 590 O O . VAL A 1 77 ? 11.651 -3.602 2.581 1.00 93.50 77 VAL A O 1
ATOM 593 N N . LEU A 1 78 ? 10.908 -2.839 0.608 1.00 96.00 78 LEU A N 1
ATOM 594 C CA . LEU A 1 78 ? 9.904 -1.944 1.194 1.00 96.00 78 LEU A CA 1
ATOM 595 C C . LEU A 1 78 ? 8.536 -2.583 1.426 1.00 96.00 78 LEU A C 1
ATOM 597 O O . LEU A 1 78 ? 7.889 -2.257 2.421 1.00 96.00 78 LEU A O 1
ATOM 601 N N . GLN A 1 79 ? 8.088 -3.476 0.547 1.00 96.75 79 GLN A N 1
ATOM 602 C CA . GLN A 1 79 ? 6.713 -3.975 0.530 1.00 96.75 79 GLN A CA 1
ATOM 603 C C . GLN A 1 79 ? 6.307 -4.561 1.888 1.00 96.75 79 GLN A C 1
ATOM 605 O O . GLN A 1 79 ? 5.364 -4.086 2.520 1.00 96.75 79 GLN A O 1
ATOM 610 N N . ALA A 1 80 ? 7.044 -5.551 2.391 1.00 96.88 80 ALA A N 1
ATOM 611 C CA . ALA A 1 80 ? 6.709 -6.208 3.651 1.00 96.88 80 ALA A CA 1
ATOM 612 C C . ALA A 1 80 ? 6.687 -5.258 4.874 1.00 96.88 80 ALA A C 1
ATOM 614 O O . ALA A 1 80 ? 5.690 -5.269 5.606 1.00 96.88 80 ALA A O 1
ATOM 615 N N . PRO A 1 81 ? 7.725 -4.441 5.158 1.00 97.12 81 PRO A N 1
ATOM 616 C CA . PRO A 1 81 ? 7.689 -3.539 6.311 1.00 97.12 81 PRO A CA 1
ATOM 617 C C . PRO A 1 81 ? 6.655 -2.414 6.171 1.00 97.12 81 PRO A C 1
ATOM 619 O O . PRO A 1 81 ? 6.056 -2.035 7.176 1.00 97.12 81 PRO A O 1
ATOM 622 N N . VAL A 1 82 ? 6.398 -1.906 4.960 1.00 98.44 82 VAL A N 1
ATOM 623 C CA . VAL A 1 82 ? 5.392 -0.852 4.739 1.00 98.44 82 VAL A CA 1
ATOM 624 C C . VAL A 1 82 ? 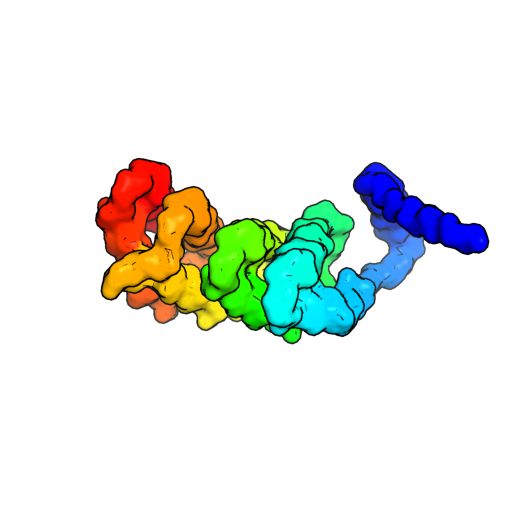3.975 -1.398 4.917 1.00 98.44 82 VAL A C 1
ATOM 626 O O . VAL A 1 82 ? 3.186 -0.795 5.642 1.00 98.44 82 VAL A O 1
ATOM 629 N N . LEU A 1 83 ? 3.655 -2.567 4.351 1.00 98.62 83 LEU A N 1
ATOM 630 C CA . LEU A 1 83 ? 2.320 -3.163 4.490 1.00 98.62 83 LEU A CA 1
ATOM 631 C C . LEU A 1 83 ? 1.988 -3.531 5.943 1.00 98.62 83 LEU A C 1
ATOM 633 O O . LEU A 1 83 ? 0.845 -3.379 6.367 1.00 98.62 83 LEU A O 1
ATOM 637 N N . LYS A 1 84 ? 2.977 -3.924 6.760 1.00 98.25 84 LYS A N 1
ATOM 638 C CA . LYS A 1 84 ? 2.772 -4.123 8.210 1.00 98.25 84 LYS A CA 1
ATOM 639 C C . LYS A 1 84 ? 2.276 -2.857 8.915 1.00 98.25 84 LYS A C 1
ATOM 641 O O . LYS A 1 84 ? 1.501 -2.946 9.867 1.00 98.25 84 LYS A O 1
ATOM 646 N N . LEU A 1 85 ? 2.683 -1.677 8.444 1.00 98.62 85 LEU A N 1
ATOM 647 C CA . LEU A 1 85 ? 2.285 -0.395 9.027 1.00 98.62 85 LEU A CA 1
ATOM 648 C C . LEU A 1 85 ? 0.857 0.020 8.666 1.00 98.62 85 LEU A C 1
ATOM 650 O O . LEU A 1 85 ? 0.350 0.968 9.260 1.00 98.62 85 LEU A O 1
ATOM 654 N N . PHE A 1 86 ? 0.148 -0.729 7.815 1.00 98.69 86 PHE 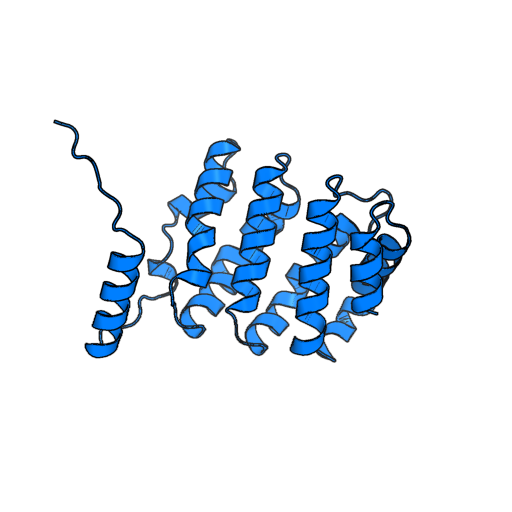A N 1
ATOM 655 C CA . PHE A 1 86 ? -1.300 -0.554 7.636 1.00 98.69 86 PHE A CA 1
ATOM 656 C C . PHE A 1 86 ? -2.075 -0.857 8.923 1.00 98.69 86 PHE A C 1
ATOM 658 O O . PHE A 1 86 ? -3.210 -0.420 9.067 1.00 98.69 86 PHE A O 1
ATOM 665 N N . ALA A 1 87 ? -1.476 -1.584 9.871 1.00 98.12 87 ALA A N 1
ATOM 666 C CA . ALA A 1 87 ? -2.035 -1.857 11.192 1.00 98.12 87 ALA A CA 1
ATOM 667 C C . ALA A 1 87 ? -1.323 -1.079 12.320 1.00 98.12 87 ALA A C 1
ATOM 669 O O . ALA A 1 87 ? -1.441 -1.443 13.492 1.00 98.12 87 ALA A O 1
ATOM 670 N N . ASP A 1 88 ? -0.573 -0.015 11.999 1.00 98.56 88 ASP A N 1
ATOM 671 C CA . ASP A 1 88 ? 0.062 0.827 13.018 1.00 98.56 88 ASP A CA 1
ATOM 672 C C . ASP A 1 88 ? -0.999 1.431 13.955 1.00 98.56 88 ASP A C 1
ATOM 674 O O . ASP A 1 88 ? -2.056 1.898 13.525 1.00 98.56 88 ASP A O 1
ATOM 678 N N . GLN A 1 89 ? -0.707 1.463 15.255 1.00 97.25 89 GLN A N 1
ATOM 679 C CA . GLN A 1 89 ? -1.572 2.073 16.269 1.00 97.25 89 GLN A CA 1
ATOM 680 C C . GLN A 1 89 ? -1.778 3.579 16.034 1.00 97.25 89 GLN A C 1
ATOM 682 O O . GLN A 1 89 ? -2.764 4.160 16.484 1.00 97.25 89 GLN A O 1
ATOM 687 N N . VAL A 1 90 ? -0.859 4.225 15.317 1.00 98.12 90 VAL A N 1
ATOM 688 C CA . VAL A 1 90 ? -0.907 5.649 14.994 1.00 98.12 90 VAL A CA 1
ATOM 689 C C . VAL A 1 90 ? -1.463 5.851 13.596 1.00 98.12 90 VAL A C 1
ATOM 691 O O . VAL A 1 90 ? -0.826 5.504 12.606 1.00 98.12 90 VAL A O 1
ATOM 694 N N . GLU A 1 91 ? -2.619 6.506 13.518 1.00 98.38 91 GLU A N 1
ATOM 695 C CA . GLU A 1 91 ? -3.317 6.790 12.259 1.00 98.38 91 GLU A CA 1
ATOM 696 C C . GLU A 1 91 ? -2.431 7.495 11.235 1.00 98.38 91 GLU A C 1
ATOM 698 O O . GLU A 1 91 ? -2.352 7.056 10.094 1.00 98.38 91 GLU A O 1
ATOM 703 N N . LYS A 1 92 ? -1.656 8.504 11.658 1.00 98.56 92 LYS A N 1
ATOM 704 C CA . LYS A 1 92 ? -0.750 9.211 10.742 1.00 98.56 92 LYS A CA 1
ATOM 705 C C . LYS A 1 92 ? 0.315 8.299 10.119 1.00 98.56 92 LYS A C 1
ATOM 707 O O . LYS A 1 92 ? 0.778 8.573 9.017 1.00 98.56 92 LYS A O 1
ATOM 712 N N . ASN A 1 93 ? 0.729 7.238 10.810 1.00 98.69 93 ASN A N 1
ATOM 713 C CA . ASN A 1 93 ? 1.667 6.270 10.244 1.00 98.69 93 ASN A CA 1
ATOM 714 C C . ASN A 1 93 ? 0.962 5.338 9.255 1.00 98.69 93 ASN A C 1
ATOM 716 O O . ASN A 1 93 ? 1.532 5.062 8.204 1.00 98.69 93 ASN A O 1
ATOM 720 N N . ARG A 1 94 ? -0.277 4.914 9.550 1.00 98.75 94 ARG A N 1
ATOM 721 C CA . ARG A 1 94 ? -1.100 4.152 8.597 1.00 98.75 94 ARG A CA 1
ATOM 722 C C . ARG A 1 94 ? -1.320 4.942 7.311 1.00 98.75 94 ARG A C 1
ATOM 724 O O . ARG A 1 94 ? -1.038 4.428 6.238 1.00 98.75 94 ARG A O 1
ATOM 731 N N . GLU A 1 95 ? -1.731 6.204 7.432 1.00 98.88 95 GLU A N 1
ATOM 732 C CA . GLU A 1 95 ? -1.932 7.123 6.306 1.00 98.88 95 GLU A CA 1
ATOM 733 C C . GLU A 1 95 ? -0.673 7.208 5.435 1.00 98.88 95 GLU A C 1
ATOM 735 O O . GLU A 1 95 ? -0.724 6.911 4.248 1.00 98.88 95 GLU A O 1
ATOM 740 N N . LEU A 1 96 ? 0.486 7.514 6.033 1.00 98.75 96 LEU A N 1
ATOM 741 C CA . LEU A 1 96 ? 1.741 7.622 5.286 1.00 98.75 96 LEU A CA 1
ATOM 742 C C . LEU A 1 96 ? 2.165 6.299 4.628 1.00 98.75 96 LEU A C 1
ATOM 744 O O . LEU A 1 96 ? 2.734 6.325 3.540 1.00 98.75 96 LEU A O 1
ATOM 748 N N . ALA A 1 97 ? 1.912 5.152 5.264 1.00 98.81 97 ALA A N 1
ATOM 749 C CA . ALA A 1 97 ? 2.212 3.843 4.686 1.00 98.81 97 ALA A CA 1
ATOM 750 C C . ALA A 1 97 ? 1.305 3.522 3.487 1.00 98.81 97 ALA A C 1
ATOM 752 O O . ALA A 1 97 ? 1.781 3.006 2.473 1.00 98.81 97 ALA A O 1
ATOM 753 N N . ILE A 1 98 ? 0.015 3.854 3.585 1.00 98.88 98 ILE A N 1
ATOM 754 C CA . ILE A 1 98 ? -0.965 3.681 2.506 1.00 98.88 98 ILE A CA 1
ATOM 755 C C . ILE A 1 98 ? -0.610 4.595 1.330 1.00 98.88 98 ILE A C 1
ATOM 757 O O . ILE A 1 98 ? -0.545 4.117 0.200 1.00 98.88 98 ILE A O 1
ATOM 761 N N . THR A 1 99 ? -0.282 5.866 1.592 1.00 98.81 99 THR A N 1
ATOM 762 C CA . THR A 1 99 ? 0.195 6.812 0.571 1.00 98.81 99 THR A CA 1
ATOM 763 C C . THR A 1 99 ? 1.468 6.313 -0.111 1.00 98.81 99 THR A C 1
ATOM 765 O O . THR A 1 99 ? 1.489 6.208 -1.331 1.00 98.81 99 THR A O 1
ATOM 768 N N . LEU A 1 100 ? 2.495 5.914 0.653 1.00 98.62 100 LEU A N 1
ATOM 769 C CA . LEU A 1 100 ? 3.730 5.366 0.079 1.00 98.62 100 LEU A CA 1
ATOM 770 C C . LEU A 1 100 ? 3.450 4.139 -0.799 1.00 98.62 100 LEU A C 1
ATOM 772 O O . LEU A 1 100 ? 4.042 4.005 -1.864 1.00 98.62 100 LEU A O 1
ATOM 776 N N . THR A 1 101 ? 2.542 3.256 -0.377 1.00 98.88 101 THR A N 1
ATOM 777 C CA . THR A 1 101 ? 2.148 2.095 -1.185 1.00 98.88 101 THR A CA 1
ATOM 778 C C . THR A 1 101 ? 1.485 2.535 -2.488 1.00 98.88 101 THR A C 1
ATOM 780 O O . THR A 1 101 ? 1.885 2.070 -3.549 1.00 98.88 101 THR A O 1
ATOM 783 N N . ALA A 1 102 ? 0.513 3.449 -2.436 1.00 98.75 102 ALA A N 1
ATOM 784 C CA . ALA A 1 102 ? -0.169 3.952 -3.628 1.00 98.75 102 ALA A CA 1
ATOM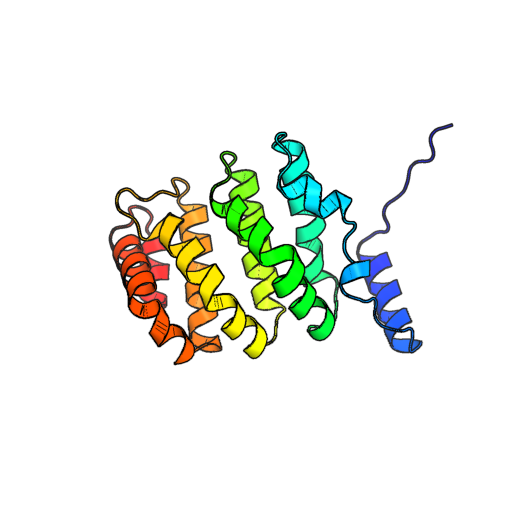 785 C C . ALA A 1 102 ? 0.809 4.608 -4.620 1.00 98.75 102 ALA A C 1
ATOM 787 O O . ALA A 1 102 ? 0.787 4.286 -5.809 1.00 98.75 102 ALA A O 1
ATOM 788 N N . ASP A 1 103 ? 1.705 5.461 -4.119 1.00 98.50 103 ASP A N 1
ATOM 789 C CA . ASP A 1 103 ? 2.685 6.183 -4.929 1.00 98.50 103 ASP A CA 1
ATOM 790 C C . ASP A 1 103 ? 3.730 5.236 -5.536 1.00 98.50 103 ASP A C 1
ATOM 792 O O . ASP A 1 103 ? 4.061 5.361 -6.715 1.00 98.50 103 ASP A O 1
ATOM 796 N N . MET A 1 104 ? 4.217 4.252 -4.766 1.00 98.12 104 MET A N 1
ATOM 797 C CA . MET A 1 104 ? 5.100 3.208 -5.295 1.00 98.12 104 MET A CA 1
ATOM 798 C C . MET A 1 104 ? 4.398 2.454 -6.419 1.00 98.12 104 MET A C 1
ATOM 800 O O . MET A 1 104 ? 4.928 2.403 -7.521 1.00 98.12 104 MET A O 1
ATOM 804 N N . LEU A 1 105 ? 3.191 1.926 -6.187 1.00 98.19 105 LEU A N 1
ATOM 805 C CA . LEU A 1 105 ? 2.462 1.179 -7.212 1.00 98.19 105 LEU A CA 1
ATOM 806 C C . LEU A 1 105 ? 2.265 2.012 -8.482 1.00 98.19 105 LEU A C 1
ATOM 808 O O . LEU A 1 105 ? 2.482 1.486 -9.570 1.00 98.19 105 LEU A O 1
ATOM 812 N N . ALA A 1 106 ? 1.928 3.299 -8.370 1.00 97.62 106 ALA A N 1
ATOM 813 C CA . ALA A 1 106 ? 1.789 4.200 -9.515 1.00 97.62 106 ALA A CA 1
ATOM 814 C C . ALA A 1 106 ? 3.087 4.377 -10.329 1.00 97.62 106 ALA A C 1
ATOM 816 O O . ALA A 1 106 ? 3.015 4.560 -11.542 1.00 97.62 106 ALA A O 1
ATOM 817 N N . ALA A 1 107 ? 4.256 4.296 -9.687 1.00 96.94 107 ALA A N 1
ATOM 818 C CA . ALA A 1 107 ? 5.562 4.424 -10.335 1.00 96.94 107 ALA A CA 1
ATOM 819 C C . ALA A 1 107 ? 6.110 3.106 -10.924 1.00 96.94 107 ALA A C 1
ATOM 821 O O . ALA A 1 107 ? 7.083 3.124 -11.679 1.00 96.94 107 ALA A O 1
ATOM 822 N N . LEU A 1 108 ? 5.516 1.958 -10.582 1.00 96.94 108 LEU A N 1
ATOM 823 C CA . LEU A 1 108 ? 5.959 0.640 -11.045 1.00 96.94 108 LEU A CA 1
ATOM 824 C C . LEU A 1 108 ? 5.350 0.253 -12.401 1.00 96.94 108 LEU A C 1
ATOM 826 O O . LEU A 1 108 ? 4.230 0.669 -12.702 1.00 96.94 108 LEU A O 1
ATOM 830 N N . PRO A 1 109 ? 6.022 -0.595 -13.206 1.00 96.94 109 PRO A N 1
ATOM 831 C CA . PRO A 1 109 ? 5.414 -1.198 -14.389 1.0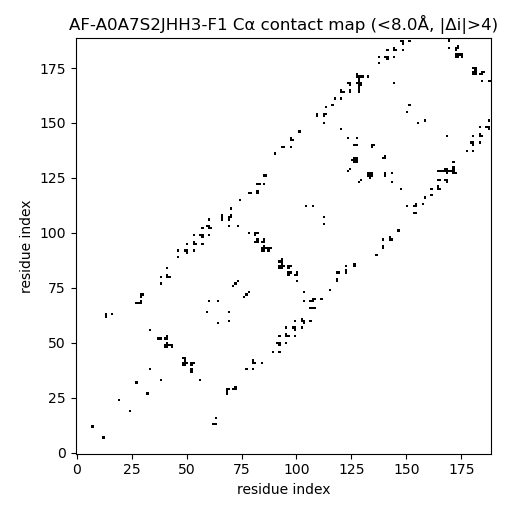0 96.94 109 PRO A CA 1
ATOM 832 C C . PRO A 1 109 ? 4.337 -2.220 -13.994 1.00 96.94 109 PRO A C 1
ATOM 834 O O . PRO A 1 109 ? 4.395 -2.805 -12.913 1.00 96.94 109 PRO A O 1
ATOM 837 N N . ASP A 1 110 ? 3.383 -2.486 -14.890 1.00 97.75 110 ASP A N 1
ATOM 838 C CA . ASP A 1 110 ? 2.255 -3.392 -14.610 1.00 97.75 110 ASP A CA 1
ATOM 839 C C . ASP A 1 110 ? 2.697 -4.801 -14.201 1.00 97.75 110 ASP A C 1
ATOM 841 O O . ASP A 1 110 ? 2.088 -5.396 -13.318 1.00 97.75 110 ASP A O 1
ATOM 845 N N . THR A 1 111 ? 3.797 -5.312 -14.763 1.00 96.81 111 THR A N 1
ATOM 846 C CA . THR A 1 111 ? 4.367 -6.612 -14.373 1.00 96.81 111 THR A CA 1
ATOM 847 C C . THR A 1 111 ? 4.744 -6.654 -12.891 1.00 96.81 111 THR A C 1
ATOM 849 O O . THR A 1 111 ? 4.316 -7.554 -12.178 1.00 96.81 111 THR A O 1
ATOM 852 N N . ALA A 1 112 ? 5.449 -5.634 -12.394 1.00 97.38 112 ALA A N 1
ATOM 853 C CA . ALA A 1 112 ? 5.819 -5.540 -10.982 1.00 97.38 112 ALA A CA 1
ATOM 854 C C . ALA A 1 112 ? 4.601 -5.296 -10.071 1.00 97.38 112 ALA A C 1
ATOM 856 O O . ALA A 1 112 ? 4.589 -5.711 -8.911 1.00 97.38 112 ALA A O 1
ATOM 857 N N . VAL A 1 113 ? 3.555 -4.639 -10.585 1.00 98.44 113 VAL A N 1
ATOM 858 C CA . VAL A 1 113 ? 2.295 -4.480 -9.848 1.00 98.44 113 VAL A CA 1
ATOM 859 C C . VAL A 1 113 ? 1.535 -5.801 -9.749 1.00 98.44 113 VAL A C 1
ATOM 861 O O . VAL A 1 113 ? 0.988 -6.106 -8.694 1.00 98.44 113 VAL A O 1
ATOM 864 N N . VAL A 1 114 ? 1.538 -6.634 -10.787 1.00 98.38 114 VAL A N 1
ATOM 865 C CA . VAL A 1 114 ? 0.952 -7.980 -10.716 1.00 98.38 114 VAL A CA 1
ATOM 866 C C . VAL A 1 114 ? 1.667 -8.834 -9.660 1.00 98.38 114 VAL A C 1
ATOM 868 O O . VAL A 1 114 ? 1.000 -9.466 -8.838 1.00 98.38 114 VAL A O 1
ATOM 871 N N . ASP A 1 115 ? 2.999 -8.772 -9.599 1.00 97.50 115 ASP A N 1
ATOM 872 C CA . ASP A 1 115 ? 3.804 -9.514 -8.615 1.00 97.50 115 ASP A CA 1
ATOM 873 C C . ASP A 1 115 ? 3.531 -9.075 -7.160 1.00 97.50 115 ASP A C 1
ATOM 875 O O . ASP A 1 115 ? 3.728 -9.839 -6.212 1.00 97.50 115 ASP A O 1
ATOM 879 N N . THR A 1 116 ? 3.013 -7.857 -6.946 1.00 97.88 116 THR A N 1
ATOM 880 C CA . THR A 1 116 ? 2.687 -7.356 -5.601 1.00 97.88 116 THR A CA 1
ATOM 881 C C . THR A 1 116 ? 1.350 -7.861 -5.054 1.00 97.88 116 THR A C 1
ATOM 883 O O . THR A 1 116 ? 1.098 -7.714 -3.851 1.00 97.88 116 THR A O 1
ATOM 886 N N . LEU A 1 117 ? 0.464 -8.388 -5.909 1.00 98.38 117 LEU A N 1
ATOM 887 C CA . LEU A 1 117 ? -0.949 -8.590 -5.569 1.00 98.38 117 LEU A CA 1
ATOM 888 C C . LEU A 1 117 ? -1.137 -9.534 -4.382 1.00 98.38 117 LEU A C 1
ATOM 890 O O . LEU A 1 117 ? -1.957 -9.248 -3.508 1.00 98.38 117 LEU A O 1
ATOM 894 N N . MET A 1 118 ? -0.318 -10.589 -4.303 1.00 98.00 118 MET A N 1
ATOM 895 C CA . MET A 1 118 ? -0.389 -11.588 -3.231 1.00 98.00 118 MET A CA 1
ATOM 896 C C . MET A 1 118 ? -0.111 -11.024 -1.836 1.00 98.00 118 MET A C 1
ATOM 898 O O . MET A 1 118 ? -0.459 -11.649 -0.840 1.00 98.00 118 MET A O 1
ATOM 902 N N . HIS A 1 119 ? 0.490 -9.836 -1.761 1.00 98.31 119 HIS A N 1
ATOM 903 C CA . HIS A 1 119 ? 0.778 -9.145 -0.511 1.00 98.31 119 HIS A CA 1
ATOM 904 C C . HIS A 1 119 ? -0.177 -7.968 -0.288 1.00 98.31 119 HIS A C 1
ATOM 906 O O . HIS A 1 119 ? -0.703 -7.797 0.812 1.00 98.31 119 HIS A O 1
ATOM 912 N N . VAL A 1 120 ? -0.429 -7.165 -1.327 1.00 98.62 120 VAL A N 1
ATOM 913 C CA . VAL A 1 120 ? -1.214 -5.926 -1.211 1.00 98.62 120 VAL A CA 1
ATOM 914 C C . VAL A 1 120 ? -2.700 -6.206 -1.013 1.00 98.62 120 VAL A C 1
ATOM 916 O O . VAL A 1 120 ? -3.306 -5.603 -0.128 1.00 98.62 120 VAL A O 1
ATOM 919 N N . VAL A 1 121 ? -3.295 -7.126 -1.781 1.00 98.56 121 VAL A N 1
ATOM 920 C CA . VAL A 1 121 ? -4.742 -7.377 -1.691 1.00 98.56 121 VAL A CA 1
ATOM 921 C C . VAL A 1 121 ? -5.130 -7.926 -0.310 1.00 98.56 121 VAL A C 1
ATOM 923 O O . VAL A 1 121 ? -6.013 -7.334 0.318 1.00 98.56 121 VAL A O 1
ATOM 926 N N . PRO A 1 122 ? -4.443 -8.946 0.250 1.00 98.19 122 PRO A N 1
ATOM 927 C CA . PRO A 1 122 ? -4.741 -9.409 1.605 1.00 98.19 122 PRO A CA 1
ATOM 928 C C . PRO A 1 122 ? -4.492 -8.341 2.678 1.00 98.19 122 PRO A C 1
ATOM 930 O O . PRO A 1 122 ? -5.277 -8.224 3.620 1.00 98.19 122 PRO A O 1
ATOM 933 N N . ALA A 1 123 ? -3.441 -7.521 2.535 1.00 98.56 123 ALA A N 1
ATOM 934 C CA . ALA A 1 123 ? -3.163 -6.435 3.476 1.00 98.56 123 ALA A CA 1
ATOM 935 C C . ALA A 1 123 ? -4.297 -5.399 3.515 1.00 98.56 123 ALA A C 1
ATOM 937 O O . ALA A 1 123 ? -4.661 -4.935 4.594 1.00 98.56 123 ALA A O 1
ATOM 938 N N . ILE A 1 124 ? -4.896 -5.072 2.365 1.00 98.75 124 ILE A N 1
ATOM 939 C CA . ILE A 1 124 ? -6.076 -4.201 2.288 1.00 98.75 124 ILE A CA 1
ATOM 940 C C . ILE A 1 124 ? -7.306 -4.903 2.881 1.00 98.75 124 ILE A C 1
ATOM 942 O O . ILE A 1 124 ? -7.995 -4.327 3.726 1.00 98.75 124 ILE A O 1
ATOM 946 N N . ALA A 1 125 ? -7.566 -6.155 2.496 1.00 98.38 125 ALA A N 1
ATOM 947 C CA . ALA A 1 125 ? -8.741 -6.908 2.934 1.00 98.38 125 ALA A CA 1
ATOM 948 C C . ALA A 1 125 ? -8.816 -7.053 4.462 1.00 98.38 125 ALA A C 1
ATOM 950 O O . ALA A 1 125 ? -9.876 -6.848 5.049 1.00 98.38 125 ALA A O 1
ATOM 951 N N . VAL A 1 126 ? -7.687 -7.291 5.135 1.00 97.94 126 VAL A N 1
ATOM 952 C CA . VAL A 1 126 ? -7.632 -7.355 6.608 1.00 97.94 126 VAL A CA 1
ATOM 953 C C . VAL A 1 126 ? -8.009 -6.021 7.269 1.00 97.94 126 VAL A C 1
ATOM 955 O O . VAL A 1 126 ? -8.486 -6.008 8.404 1.00 97.94 126 VAL A O 1
ATOM 958 N N . ARG A 1 127 ? -7.820 -4.883 6.588 1.00 98.44 127 ARG A N 1
ATOM 959 C CA . ARG A 1 127 ? -8.188 -3.562 7.119 1.00 98.44 127 ARG A CA 1
ATOM 960 C C . ARG A 1 127 ? -9.658 -3.222 6.887 1.00 98.44 127 ARG A C 1
ATOM 962 O O . ARG A 1 127 ? -10.286 -2.698 7.808 1.00 98.44 127 ARG A O 1
ATOM 969 N N . ILE A 1 128 ? -10.197 -3.509 5.697 1.00 98.12 128 ILE A N 1
ATOM 970 C CA . ILE A 1 128 ? -11.519 -2.996 5.273 1.00 98.12 128 ILE A CA 1
ATOM 971 C C . ILE A 1 128 ? -12.549 -4.046 4.838 1.00 98.12 128 ILE A C 1
ATOM 973 O O . ILE A 1 128 ? -13.716 -3.704 4.698 1.00 98.12 128 ILE A O 1
ATOM 977 N N . GLY A 1 129 ? -12.155 -5.306 4.647 1.00 95.50 129 GLY A N 1
ATOM 978 C CA . GLY A 1 129 ? -13.060 -6.399 4.263 1.00 95.50 129 GLY A CA 1
ATOM 979 C C . GLY A 1 129 ? -13.655 -7.179 5.443 1.00 95.50 129 GLY A C 1
ATOM 980 O O . GLY A 1 129 ? -14.587 -7.960 5.266 1.00 95.50 129 GLY A O 1
ATOM 981 N N . GLY A 1 130 ? -13.124 -6.987 6.654 1.00 92.69 130 GLY A N 1
ATOM 982 C CA . GLY A 1 130 ? -13.585 -7.668 7.866 1.00 92.69 130 GLY A CA 1
ATOM 983 C C . GLY A 1 130 ? -14.851 -7.062 8.482 1.00 92.69 130 GLY A C 1
ATOM 984 O O . GLY A 1 130 ? -15.175 -5.895 8.277 1.00 92.69 130 GLY A O 1
ATOM 985 N N . THR A 1 131 ? -15.553 -7.855 9.296 1.00 89.94 131 THR A N 1
ATOM 986 C CA . THR A 1 131 ? -16.646 -7.392 10.168 1.00 89.94 131 THR A CA 1
ATOM 987 C C . THR A 1 131 ? -16.343 -7.815 11.616 1.00 89.94 131 THR A C 1
ATOM 989 O O . THR A 1 131 ? -16.297 -9.019 11.875 1.00 89.94 131 THR A O 1
ATOM 992 N N . PRO A 1 132 ? -16.135 -6.880 12.567 1.00 92.12 132 PRO A N 1
ATOM 993 C CA . PRO A 1 132 ? -16.133 -5.426 12.383 1.00 92.12 132 PRO A CA 1
ATOM 994 C C . PRO A 1 132 ? -14.961 -4.945 11.511 1.00 92.12 132 PRO A C 1
ATOM 996 O O . PRO A 1 132 ? -13.926 -5.606 11.425 1.00 92.12 132 PRO A O 1
ATOM 999 N N . VAL A 1 133 ? -15.134 -3.784 10.875 1.00 96.19 133 VAL A N 1
ATOM 1000 C CA . VAL A 1 133 ? -14.091 -3.154 10.053 1.00 96.19 133 VAL A CA 1
ATOM 1001 C C . VAL A 1 133 ? -12.926 -2.728 10.947 1.00 96.19 133 VAL A C 1
ATOM 1003 O O . VAL A 1 133 ? -13.134 -2.102 11.984 1.00 96.19 133 VAL A O 1
ATOM 1006 N N . ALA A 1 134 ? -11.697 -3.083 10.566 1.00 97.81 134 ALA A N 1
ATOM 1007 C CA . ALA A 1 134 ? -10.519 -2.866 11.405 1.00 97.81 134 ALA A CA 1
ATOM 1008 C C . ALA A 1 134 ? -9.905 -1.463 11.249 1.00 97.81 134 ALA A C 1
ATOM 1010 O O . ALA A 1 134 ? -9.185 -1.001 12.142 1.00 97.81 134 ALA A O 1
ATOM 1011 N N . GLU A 1 135 ? -10.131 -0.792 10.117 1.00 98.31 135 GLU A N 1
ATOM 1012 C CA . GLU A 1 135 ? -9.758 0.610 9.918 1.00 98.31 135 GLU A CA 1
ATOM 1013 C C . GLU A 1 135 ? -10.891 1.552 10.325 1.00 98.31 135 GLU A C 1
ATOM 1015 O O . GLU A 1 135 ? -11.928 1.616 9.673 1.00 98.31 135 GLU A O 1
ATOM 1020 N N . ASN A 1 136 ? -10.669 2.317 11.392 1.00 96.75 136 ASN A N 1
ATOM 1021 C CA . ASN A 1 136 ? -11.681 3.224 11.932 1.00 96.75 136 ASN A CA 1
ATOM 1022 C C . ASN A 1 136 ? -11.781 4.535 11.139 1.00 96.75 136 ASN A C 1
ATOM 1024 O O . ASN A 1 136 ? -12.853 5.134 11.080 1.00 96.75 136 ASN A O 1
ATOM 1028 N N . ALA A 1 137 ? -10.678 5.002 10.545 1.00 98.31 137 ALA A N 1
ATOM 1029 C CA . ALA A 1 137 ? -10.644 6.283 9.851 1.00 98.31 137 ALA A CA 1
ATOM 1030 C C . ALA A 1 137 ? -11.267 6.162 8.454 1.00 98.31 137 ALA A C 1
ATOM 1032 O O . ALA A 1 137 ? -10.753 5.458 7.584 1.00 98.31 137 ALA A O 1
ATOM 1033 N N . GLU A 1 138 ? -12.378 6.866 8.224 1.00 98.12 138 GLU A N 1
ATOM 1034 C CA . GLU A 1 138 ? -13.141 6.794 6.967 1.00 98.12 138 GLU A CA 1
ATOM 1035 C C . GLU A 1 138 ? -12.306 7.210 5.750 1.00 98.12 138 GLU A C 1
ATOM 1037 O O . GLU A 1 138 ? -12.357 6.569 4.700 1.00 98.12 138 GLU A O 1
ATOM 1042 N N . GLU A 1 139 ? -11.456 8.223 5.917 1.00 98.44 139 GLU A N 1
ATOM 1043 C CA . GLU A 1 139 ? -10.532 8.680 4.879 1.00 98.44 139 GLU A CA 1
ATOM 1044 C C . GLU A 1 139 ? -9.507 7.604 4.503 1.00 98.44 139 GLU A C 1
ATOM 1046 O O . GLU A 1 139 ? -9.156 7.472 3.331 1.00 98.44 139 GLU A O 1
ATOM 1051 N N . LEU A 1 140 ? -9.050 6.796 5.467 1.00 98.81 140 LEU A N 1
ATOM 1052 C CA . LEU A 1 140 ? -8.075 5.738 5.199 1.00 98.81 140 LEU A CA 1
ATOM 1053 C C . LEU A 1 140 ? -8.748 4.527 4.546 1.00 98.81 140 LEU A C 1
ATOM 1055 O O . LEU A 1 140 ? -8.159 3.909 3.661 1.00 98.81 140 LEU A O 1
ATOM 1059 N N . ARG A 1 141 ? -10.006 4.235 4.906 1.00 98.75 141 ARG A N 1
ATOM 1060 C CA . ARG A 1 141 ? -10.831 3.249 4.188 1.00 98.75 141 ARG A CA 1
ATOM 1061 C C . ARG A 1 141 ? -10.992 3.633 2.718 1.00 98.75 141 ARG A C 1
ATOM 1063 O O . ARG A 1 141 ? -10.758 2.802 1.843 1.00 98.75 141 ARG A O 1
ATOM 1070 N N . LEU A 1 142 ? -11.295 4.903 2.442 1.00 98.81 142 LEU A N 1
ATOM 1071 C CA . LEU A 1 142 ? -11.364 5.425 1.076 1.00 98.81 142 LEU A CA 1
ATOM 1072 C C . LEU A 1 142 ? -10.014 5.326 0.345 1.00 98.81 142 LEU A C 1
ATOM 1074 O O . LEU A 1 142 ? -9.980 4.921 -0.814 1.00 98.81 142 LEU A O 1
ATOM 1078 N N . GLN A 1 143 ? -8.896 5.670 0.993 1.00 98.81 143 GLN A N 1
ATOM 1079 C CA . GLN A 1 143 ? -7.567 5.553 0.375 1.00 98.81 143 GLN A CA 1
ATOM 1080 C C . GLN A 1 143 ? -7.226 4.106 -0.008 1.00 98.81 143 GLN A C 1
ATOM 1082 O O . GLN A 1 143 ? -6.708 3.863 -1.095 1.00 98.81 143 GLN A O 1
ATOM 1087 N N . LEU A 1 144 ? -7.560 3.140 0.850 1.00 98.88 144 LEU A N 1
ATOM 1088 C CA . LEU A 1 144 ? -7.370 1.717 0.569 1.00 98.88 144 LEU A CA 1
ATOM 1089 C C . LEU A 1 144 ? -8.231 1.249 -0.618 1.00 98.88 144 LEU A C 1
ATOM 1091 O O . LEU A 1 144 ? -7.729 0.538 -1.486 1.00 98.88 144 LEU A O 1
ATOM 1095 N N . LEU A 1 145 ? -9.490 1.695 -0.708 1.00 98.81 145 LEU A N 1
ATOM 1096 C CA . LEU A 1 145 ? -10.357 1.417 -1.863 1.00 98.81 145 LEU A CA 1
ATOM 1097 C C . LEU A 1 145 ? -9.790 1.998 -3.163 1.00 98.81 145 LEU A C 1
ATOM 1099 O O . LEU A 1 145 ? -9.786 1.318 -4.185 1.00 98.81 145 LEU A O 1
ATOM 1103 N N . LYS A 1 146 ? -9.230 3.210 -3.121 1.00 98.88 146 LYS A N 1
ATOM 1104 C CA . LYS A 1 146 ? -8.587 3.831 -4.289 1.00 98.88 146 LYS A CA 1
ATOM 1105 C C . LYS A 1 146 ? -7.379 3.047 -4.795 1.00 98.88 146 LYS A C 1
ATOM 1107 O O . LYS A 1 146 ? -7.159 3.002 -6.003 1.00 98.88 146 LYS A O 1
ATOM 1112 N N . ILE A 1 147 ? -6.624 2.392 -3.907 1.00 98.81 147 ILE A N 1
ATOM 1113 C CA . ILE A 1 147 ? -5.567 1.462 -4.335 1.00 98.81 147 ILE A CA 1
ATOM 1114 C C . ILE A 1 147 ? -6.190 0.298 -5.111 1.00 98.81 147 ILE A C 1
ATOM 1116 O O . ILE A 1 147 ? -5.729 -0.007 -6.206 1.00 98.81 147 ILE A O 1
ATOM 1120 N N . VAL A 1 148 ? -7.258 -0.318 -4.593 1.00 98.69 148 VAL A N 1
ATOM 1121 C CA . VAL A 1 148 ? -7.949 -1.422 -5.285 1.00 98.69 148 VAL A CA 1
ATOM 1122 C C . VAL A 1 148 ? -8.467 -0.984 -6.653 1.00 98.69 148 VAL A C 1
ATOM 1124 O O . VAL A 1 148 ? -8.210 -1.668 -7.640 1.00 98.69 148 VAL A O 1
ATOM 1127 N N . HIS A 1 149 ? -9.115 0.177 -6.740 1.00 98.69 149 HIS A N 1
ATOM 1128 C CA . HIS A 1 149 ? -9.574 0.746 -8.007 1.00 98.69 149 HIS A CA 1
ATOM 1129 C C . HIS A 1 149 ? -8.421 0.909 -9.005 1.00 98.69 149 HIS A C 1
ATOM 1131 O O . HIS A 1 149 ? -8.529 0.469 -10.147 1.00 98.69 149 HIS A O 1
ATOM 1137 N N . ALA A 1 150 ? -7.281 1.453 -8.574 1.00 98.44 150 ALA A N 1
ATOM 1138 C CA . ALA A 1 150 ? -6.114 1.621 -9.438 1.00 98.44 150 ALA A CA 1
ATOM 1139 C C . ALA A 1 150 ? -5.503 0.287 -9.917 1.00 98.44 150 ALA A C 1
ATOM 1141 O O . ALA A 1 150 ? -4.881 0.253 -10.980 1.00 98.44 150 ALA A O 1
ATOM 1142 N N . LEU A 1 151 ? -5.679 -0.812 -9.173 1.00 98.38 151 LEU A N 1
ATOM 1143 C CA . LEU A 1 151 ? -5.204 -2.141 -9.574 1.00 98.38 151 LEU A CA 1
ATOM 1144 C C . LEU A 1 151 ? -6.059 -2.766 -10.686 1.00 98.38 151 LEU A C 1
ATOM 1146 O O . LEU A 1 151 ? -5.513 -3.472 -11.534 1.00 98.38 151 LEU A O 1
ATOM 1150 N N . VAL A 1 152 ? -7.374 -2.510 -10.719 1.00 97.06 152 VAL A N 1
ATOM 1151 C CA . VAL A 1 152 ? -8.309 -3.134 -11.679 1.00 97.06 152 VAL A CA 1
ATOM 1152 C C . VAL A 1 152 ? -7.870 -2.979 -13.143 1.00 97.06 152 VAL A C 1
ATOM 1154 O O . VAL A 1 152 ? -7.673 -4.007 -13.801 1.00 97.06 152 VAL A O 1
ATOM 1157 N N . PRO A 1 153 ? -7.653 -1.758 -13.675 1.00 96.94 153 PRO A N 1
ATOM 1158 C CA . PRO A 1 153 ? -7.289 -1.588 -15.081 1.00 96.94 153 PRO A CA 1
ATOM 1159 C C . PRO A 1 153 ? -5.869 -2.068 -15.408 1.00 96.94 153 PRO A C 1
ATOM 1161 O O . PRO A 1 153 ? -5.560 -2.275 -16.577 1.00 96.94 153 PRO A O 1
ATOM 1164 N N . ARG A 1 154 ? -5.007 -2.247 -14.400 1.00 97.50 154 ARG A N 1
ATOM 1165 C CA . ARG A 1 154 ? -3.589 -2.595 -14.577 1.00 97.50 154 ARG A CA 1
ATOM 1166 C C . ARG A 1 154 ? -3.323 -4.092 -14.519 1.00 97.50 154 ARG A C 1
ATOM 1168 O O . ARG A 1 154 ? -2.436 -4.593 -15.200 1.00 97.50 154 ARG A O 1
ATOM 1175 N N . CYS A 1 155 ? -4.093 -4.808 -13.705 1.00 97.19 155 CYS A N 1
ATOM 1176 C CA . CYS A 1 155 ? -3.861 -6.224 -13.435 1.00 97.19 155 CYS A CA 1
ATOM 1177 C C . CYS A 1 155 ? -4.865 -7.145 -14.137 1.00 97.19 155 CYS A C 1
ATOM 1179 O O . CYS A 1 155 ? -4.554 -8.313 -14.378 1.00 97.19 155 CYS A O 1
ATOM 1181 N N . GLY A 1 156 ? -6.064 -6.649 -14.467 1.00 93.56 156 GLY A N 1
ATOM 1182 C CA . GLY A 1 156 ? -7.086 -7.405 -15.193 1.00 93.56 156 GLY A CA 1
ATOM 1183 C C . GLY A 1 156 ? -7.306 -8.812 -14.623 1.00 93.56 156 GLY A C 1
ATOM 1184 O O . GLY A 1 156 ? -7.576 -8.986 -13.436 1.00 93.56 156 GLY A O 1
ATOM 1185 N N . ALA A 1 157 ? -7.141 -9.837 -15.465 1.00 95.50 157 ALA A N 1
ATOM 1186 C CA . ALA A 1 157 ? -7.367 -11.235 -15.093 1.00 95.50 157 ALA A CA 1
ATOM 1187 C C . ALA A 1 157 ? -6.474 -11.743 -13.942 1.00 95.50 157 ALA A C 1
ATOM 1189 O O . ALA A 1 157 ? -6.864 -12.694 -13.262 1.00 95.50 157 ALA A O 1
ATOM 1190 N N . ALA A 1 158 ? -5.323 -11.114 -13.670 1.00 97.38 158 ALA A N 1
ATOM 1191 C CA . ALA A 1 158 ? -4.462 -11.496 -12.549 1.00 97.38 158 ALA A CA 1
ATOM 1192 C C . ALA A 1 158 ? -5.140 -11.289 -11.180 1.00 97.38 158 ALA A C 1
ATOM 1194 O O . ALA A 1 158 ? -4.802 -11.973 -10.216 1.00 97.38 158 ALA A O 1
ATOM 1195 N N . LEU A 1 159 ? -6.143 -10.405 -11.094 1.00 96.81 159 LEU A N 1
ATOM 1196 C CA . LEU A 1 159 ? -6.932 -10.197 -9.875 1.00 96.81 159 LEU A CA 1
ATOM 1197 C C . LEU A 1 159 ? -7.885 -11.357 -9.559 1.00 96.81 159 LEU A C 1
ATOM 1199 O O . LEU A 1 159 ? -8.342 -11.463 -8.423 1.00 96.81 159 LEU A O 1
ATOM 1203 N N . SER A 1 160 ? -8.169 -12.241 -10.524 1.00 96.75 160 SER A N 1
ATOM 1204 C CA . SER A 1 160 ? -9.136 -13.338 -10.355 1.00 96.75 160 SER A CA 1
ATOM 1205 C C . SER A 1 160 ? -8.801 -14.274 -9.187 1.00 96.75 160 SER A C 1
ATOM 1207 O O . SER A 1 160 ? -9.704 -14.771 -8.516 1.00 96.75 160 SER A O 1
ATOM 1209 N N . VAL A 1 161 ? -7.509 -14.460 -8.896 1.00 97.44 161 VAL A N 1
ATOM 1210 C CA . VAL A 1 161 ? -7.015 -15.286 -7.781 1.00 97.44 161 VAL A CA 1
ATOM 1211 C C . VAL A 1 161 ? -7.409 -14.704 -6.417 1.00 97.44 161 VAL A C 1
ATOM 1213 O O . VAL A 1 161 ? -7.573 -15.456 -5.462 1.00 97.44 161 VAL A O 1
ATOM 1216 N N . TYR A 1 162 ? -7.623 -13.389 -6.342 1.00 97.94 162 TYR A N 1
ATOM 1217 C CA . TYR A 1 162 ? -7.936 -12.648 -5.115 1.00 97.94 162 TYR A CA 1
ATOM 1218 C C . TYR A 1 162 ? -9.405 -12.210 -5.043 1.00 97.94 162 TYR A C 1
ATOM 1220 O O . TYR A 1 162 ? -9.762 -11.326 -4.264 1.00 97.94 162 TYR A O 1
ATOM 1228 N N . LEU A 1 163 ? -10.279 -12.793 -5.875 1.00 96.81 163 LEU A N 1
ATOM 1229 C CA . LEU A 1 163 ? -11.712 -12.487 -5.859 1.00 96.81 163 LEU A CA 1
ATOM 1230 C C . LEU A 1 163 ? -12.360 -12.624 -4.474 1.00 96.81 163 LEU A C 1
ATOM 1232 O O . LEU A 1 163 ? -13.168 -11.756 -4.150 1.00 96.81 163 LEU A O 1
ATOM 1236 N N . PRO A 1 164 ? -12.047 -13.636 -3.638 1.00 97.44 164 PRO A N 1
ATOM 1237 C CA . PRO A 1 164 ? -12.626 -13.723 -2.299 1.00 97.44 164 PRO A CA 1
ATOM 1238 C C . PRO A 1 164 ? -12.365 -12.469 -1.451 1.00 97.44 164 PRO A C 1
ATOM 1240 O O . PRO A 1 164 ? -13.296 -11.917 -0.863 1.00 97.44 164 PRO A O 1
ATOM 1243 N N . GLU A 1 165 ? -11.128 -11.979 -1.432 1.00 98.31 165 GLU A N 1
ATOM 1244 C CA . GLU A 1 165 ? -10.722 -10.763 -0.729 1.00 98.31 165 GLU A CA 1
ATOM 1245 C C . GLU A 1 165 ? -11.348 -9.509 -1.348 1.00 98.31 165 GLU A C 1
ATOM 1247 O O . GLU A 1 165 ? -11.849 -8.645 -0.627 1.00 98.31 165 GLU A O 1
ATOM 1252 N N . LEU A 1 166 ? -11.370 -9.411 -2.680 1.00 98.25 166 LEU A N 1
ATOM 1253 C CA . LEU A 1 166 ? -11.981 -8.282 -3.387 1.00 98.25 166 LEU A CA 1
ATOM 1254 C C . LEU A 1 166 ? -13.486 -8.192 -3.113 1.00 98.25 166 LEU A C 1
ATOM 1256 O O . LEU A 1 166 ? -14.001 -7.105 -2.870 1.00 98.25 166 LEU A O 1
ATOM 1260 N N . VAL A 1 167 ? -14.191 -9.325 -3.074 1.00 97.94 167 VAL A N 1
ATOM 1261 C CA . VAL A 1 167 ? -15.613 -9.372 -2.711 1.00 97.94 167 VAL A CA 1
ATOM 1262 C C . VAL A 1 167 ? -15.821 -8.901 -1.272 1.00 97.94 167 VAL A C 1
ATOM 1264 O O . VAL A 1 167 ? -16.739 -8.123 -1.029 1.00 97.94 167 VAL A O 1
ATOM 1267 N N . GLN A 1 168 ? -14.969 -9.304 -0.323 1.00 97.75 168 GLN A N 1
ATOM 1268 C CA . GLN A 1 168 ? -15.047 -8.812 1.060 1.00 97.75 168 GLN A CA 1
ATOM 1269 C C . GLN A 1 168 ? -14.862 -7.292 1.133 1.00 97.75 168 GLN A C 1
ATOM 1271 O O . GLN A 1 168 ? -15.645 -6.607 1.792 1.00 97.75 168 GLN A O 1
ATOM 1276 N N . ILE A 1 169 ? -13.867 -6.759 0.418 1.00 98.44 169 ILE A N 1
ATOM 1277 C CA . ILE A 1 169 ? -13.612 -5.317 0.321 1.00 98.44 169 ILE A CA 1
ATOM 1278 C C . ILE A 1 169 ? -14.839 -4.584 -0.248 1.00 98.44 169 ILE A C 1
ATOM 1280 O O . ILE A 1 169 ? -15.285 -3.590 0.327 1.00 98.44 169 ILE A O 1
ATOM 1284 N N . LEU A 1 170 ? -15.418 -5.087 -1.343 1.00 98.19 170 LEU A N 1
ATOM 1285 C CA . LEU A 1 170 ? -16.581 -4.479 -1.994 1.00 98.19 170 LEU A CA 1
ATOM 1286 C C . LEU A 1 170 ? -17.829 -4.518 -1.108 1.00 98.19 170 LEU A C 1
ATOM 1288 O O . LEU A 1 170 ? -18.482 -3.491 -0.928 1.00 98.19 170 LEU A O 1
ATOM 1292 N N . VAL A 1 171 ? -18.132 -5.664 -0.493 1.00 97.25 171 VAL A N 1
ATOM 1293 C CA . VAL A 1 171 ? -19.254 -5.796 0.451 1.00 97.25 171 VAL A CA 1
ATOM 1294 C C . VAL A 1 171 ? -19.099 -4.814 1.614 1.00 97.25 171 VAL A C 1
ATOM 1296 O O . VAL A 1 171 ? -20.060 -4.120 1.955 1.00 97.25 171 VAL A O 1
ATOM 1299 N N . GLY A 1 172 ? -17.889 -4.698 2.172 1.00 96.00 172 GLY A N 1
ATOM 1300 C CA . GLY A 1 172 ? -17.570 -3.716 3.209 1.00 96.00 172 GLY A CA 1
ATOM 1301 C C . GLY A 1 172 ? -17.821 -2.278 2.746 1.00 96.00 172 GLY A C 1
ATOM 1302 O O . GLY A 1 172 ? -18.470 -1.508 3.452 1.00 96.00 172 GLY A O 1
ATOM 1303 N N . SER A 1 173 ? -17.393 -1.937 1.527 1.00 97.44 173 SER A N 1
ATOM 1304 C CA . SER A 1 173 ? -17.576 -0.597 0.953 1.00 97.44 173 SER A CA 1
ATOM 1305 C C . SER A 1 173 ? -19.047 -0.226 0.724 1.00 97.44 173 SER A C 1
ATOM 1307 O O . SER A 1 173 ? -19.444 0.906 0.992 1.00 97.44 173 SER A O 1
ATOM 1309 N N . PHE A 1 174 ? -19.898 -1.171 0.305 1.00 96.88 174 PHE A N 1
ATOM 1310 C CA . PHE A 1 174 ? -21.330 -0.918 0.107 1.00 96.88 174 PHE A CA 1
ATOM 1311 C C . PHE A 1 174 ? -22.077 -0.709 1.426 1.00 96.88 174 PHE A C 1
ATOM 1313 O O . PHE A 1 174 ? -23.046 0.055 1.483 1.00 96.88 174 PHE A O 1
ATOM 1320 N N . ALA A 1 175 ? -21.615 -1.359 2.493 1.00 94.88 175 ALA A N 1
ATOM 1321 C CA . ALA A 1 175 ? -22.148 -1.189 3.838 1.00 94.88 175 ALA A CA 1
ATOM 1322 C C . ALA A 1 175 ? -21.584 0.047 4.567 1.00 94.88 175 ALA A C 1
ATOM 1324 O O . ALA A 1 175 ? -22.079 0.392 5.640 1.00 94.88 175 ALA A O 1
ATOM 1325 N N . ASP A 1 176 ? -20.585 0.731 4.000 1.00 97.19 176 ASP A N 1
ATOM 1326 C CA . ASP A 1 176 ? -19.847 1.796 4.678 1.00 97.19 176 ASP A CA 1
ATOM 1327 C C . ASP A 1 176 ? -20.741 2.998 5.039 1.00 97.19 176 ASP A C 1
ATOM 1329 O O . ASP A 1 176 ? -21.553 3.467 4.238 1.00 97.19 176 ASP A O 1
ATOM 1333 N N . ALA A 1 177 ? -20.608 3.536 6.252 1.00 95.50 177 ALA A N 1
ATOM 1334 C CA . ALA A 1 177 ? -21.314 4.753 6.647 1.00 95.50 177 ALA A CA 1
ATOM 1335 C C . ALA A 1 177 ? -20.848 5.981 5.844 1.00 95.50 177 ALA A C 1
ATOM 1337 O O . ALA A 1 177 ? -21.646 6.891 5.610 1.00 95.50 177 ALA A O 1
ATOM 1338 N N . PHE A 1 178 ? -19.597 5.984 5.376 1.00 97.44 178 PHE A N 1
ATOM 1339 C CA . PHE A 1 178 ? -19.003 7.090 4.644 1.00 97.44 178 PHE A CA 1
ATOM 1340 C C . PHE A 1 178 ? -19.416 7.070 3.159 1.00 97.44 178 PHE A C 1
ATOM 1342 O O . PHE A 1 178 ? -19.077 6.129 2.433 1.00 97.44 178 PHE A O 1
ATOM 1349 N N . PRO A 1 179 ? -20.127 8.099 2.651 1.00 98.00 179 PRO A N 1
ATOM 1350 C CA . PRO A 1 179 ? -20.662 8.084 1.289 1.00 98.00 179 PRO A CA 1
ATOM 1351 C C . PRO A 1 179 ? -19.606 7.961 0.188 1.00 98.00 179 PRO A C 1
ATOM 1353 O O . PRO A 1 179 ? -19.886 7.372 -0.853 1.00 98.00 179 PRO A O 1
ATOM 1356 N N . ASP A 1 180 ? -18.407 8.505 0.390 1.00 98.50 180 ASP A N 1
ATOM 1357 C CA . ASP A 1 180 ? -17.368 8.449 -0.639 1.00 98.50 180 ASP A CA 1
ATOM 1358 C C . ASP A 1 180 ? -16.739 7.057 -0.743 1.00 98.50 180 ASP A C 1
ATOM 1360 O O . ASP A 1 180 ? -16.435 6.625 -1.851 1.00 98.50 180 ASP A O 1
ATOM 1364 N N . ALA A 1 181 ? -16.654 6.301 0.358 1.00 97.88 181 ALA A N 1
ATOM 1365 C CA . ALA A 1 181 ? -16.247 4.895 0.313 1.00 97.88 181 ALA A CA 1
ATOM 1366 C C . ALA A 1 181 ? -17.251 4.043 -0.483 1.00 97.88 181 ALA A C 1
ATOM 1368 O O . ALA A 1 181 ? -16.847 3.229 -1.310 1.00 97.88 181 ALA A O 1
ATOM 1369 N N . LYS A 1 182 ? -18.558 4.291 -0.318 1.00 97.69 182 LYS A N 1
ATOM 1370 C CA . LYS A 1 182 ? -19.609 3.647 -1.127 1.00 97.69 182 LYS A CA 1
ATOM 1371 C C . LYS A 1 182 ? -19.464 3.945 -2.615 1.00 97.69 182 LYS A C 1
ATOM 1373 O O . LYS A 1 182 ? -19.543 3.033 -3.432 1.00 97.69 182 LYS A O 1
ATOM 1378 N N . LYS A 1 183 ? -19.263 5.220 -2.973 1.00 98.56 183 LYS A N 1
ATOM 1379 C CA . LYS A 1 183 ? -19.073 5.632 -4.375 1.00 98.56 183 LYS A CA 1
ATOM 1380 C C . LYS A 1 183 ? -17.844 4.968 -4.985 1.00 98.56 183 LYS A C 1
ATOM 1382 O O . LYS A 1 183 ? -17.927 4.491 -6.109 1.00 98.56 183 LYS A O 1
ATOM 1387 N N . GLU A 1 184 ? -16.741 4.930 -4.242 1.00 98.62 184 GLU A N 1
ATOM 1388 C CA . GLU A 1 184 ? -15.506 4.282 -4.682 1.00 98.62 184 GLU A CA 1
ATOM 1389 C C . GLU A 1 184 ? -15.724 2.777 -4.890 1.00 98.62 184 GLU A C 1
ATOM 1391 O O . GLU A 1 184 ? -15.376 2.252 -5.941 1.00 98.62 184 GLU A O 1
ATOM 1396 N N . GLY A 1 185 ? -16.400 2.103 -3.954 1.00 97.69 185 GLY A N 1
ATOM 1397 C CA . GLY A 1 185 ? -16.813 0.705 -4.097 1.00 97.69 185 GLY A CA 1
ATOM 1398 C C . GLY A 1 185 ? -17.624 0.436 -5.366 1.00 97.69 185 GLY A C 1
ATOM 1399 O O . GLY A 1 185 ? -17.342 -0.511 -6.094 1.00 97.69 185 GLY A O 1
ATOM 1400 N N . CYS A 1 186 ? -18.596 1.301 -5.673 1.00 97.75 186 CYS A N 1
ATOM 1401 C CA . CYS A 1 186 ? -19.392 1.201 -6.900 1.00 97.75 186 CYS A CA 1
ATOM 1402 C C . CYS A 1 186 ? -18.586 1.458 -8.180 1.00 97.75 186 CYS A C 1
ATOM 1404 O O . CYS A 1 186 ? -19.003 1.000 -9.233 1.00 97.75 186 CYS A O 1
ATOM 1406 N N . ALA A 1 187 ? -17.489 2.217 -8.122 1.00 97.94 187 ALA A N 1
ATOM 1407 C CA . ALA A 1 187 ? -16.636 2.466 -9.284 1.00 97.94 187 ALA A CA 1
ATOM 1408 C C . ALA A 1 187 ? -15.693 1.288 -9.587 1.00 97.94 187 ALA A C 1
ATOM 1410 O O . ALA A 1 187 ? -15.247 1.140 -10.721 1.00 97.94 187 ALA A O 1
ATOM 1411 N N . ILE A 1 188 ? -15.386 0.469 -8.574 1.00 97.00 188 ILE A N 1
ATOM 1412 C CA . ILE A 1 188 ? -14.555 -0.735 -8.703 1.00 97.00 188 ILE A CA 1
ATOM 1413 C C . ILE A 1 188 ? -15.344 -1.903 -9.320 1.00 97.00 188 ILE A C 1
ATOM 1415 O O . ILE A 1 188 ? -14.758 -2.694 -10.060 1.00 97.00 188 ILE A O 1
ATOM 1419 N N . ALA A 1 189 ? -16.626 -2.039 -8.959 1.00 90.00 189 ALA A N 1
ATOM 1420 C CA . ALA A 1 189 ? -17.510 -3.144 -9.351 1.00 90.00 189 ALA A CA 1
ATOM 1421 C C . ALA A 1 189 ? -18.056 -3.005 -10.781 1.00 90.00 189 ALA A C 1
ATOM 1423 O O . ALA A 1 189 ? -18.122 -4.050 -11.469 1.00 90.00 189 ALA A O 1
#

Solvent-accessible surface area (backbone atoms only — not comparable to full-atom values): 10656 Å² total; per-residue (Å²): 135,84,82,78,83,74,77,77,52,73,69,55,51,51,56,48,52,62,50,36,69,76,64,72,57,80,77,72,55,45,74,73,77,53,57,72,68,49,60,53,25,58,75,42,90,48,67,68,49,22,38,52,29,40,61,59,56,52,46,52,58,79,66,76,65,55,41,83,36,50,39,56,36,36,70,77,63,41,46,69,64,38,56,59,29,65,71,42,94,47,63,71,41,18,51,42,28,52,50,37,50,48,44,42,52,70,52,35,54,55,70,58,48,51,72,41,42,86,57,52,50,58,55,47,21,66,33,44,28,39,88,76,58,65,53,81,52,63,70,55,49,34,51,52,49,50,48,53,46,63,43,49,87,59,39,53,78,71,50,62,85,47,43,73,47,51,50,30,32,39,56,34,19,68,68,40,89,48,68,66,32,27,53,51,32,62,72,60,108